Protein AF-0000000086929586 (afdb_homodimer)

Nearest PDB structures (foldseek):
  3v99-assembly1_A  TM=8.664E-01  e=3.236E-05  Homo sapiens
  7ttk-assembly2_B  TM=8.603E-01  e=4.243E-05  Homo sapiens
  3v92-assembly1_B  TM=8.617E-01  e=7.298E-05  Homo sapiens
  3v98-assembly1_A  TM=8.107E-01  e=4.729E-05  Homo sapiens
  1olp-assembly4_D  TM=7.822E-01  e=1.559E-04  Clostridium sardiniense

Organism: Prunus avium (NCBI:txid42229)

Structure (mmCIF, N/CA/C/O backbone):
data_AF-0000000086929586-model_v1
#
loop_
_entity.id
_entity.type
_entity.pdbx_description
1 polymer 'Embryo-specific protein ATS3A-like'
#
loop_
_atom_site.group_PDB
_atom_site.id
_atom_site.type_symbol
_atom_site.label_atom_id
_atom_site.label_alt_id
_atom_site.label_comp_id
_atom_site.label_asym_id
_atom_site.label_entity_id
_atom_site.label_seq_id
_atom_site.pdbx_PDB_ins_code
_atom_site.Cartn_x
_atom_site.Cartn_y
_atom_site.Cartn_z
_atom_site.occupancy
_atom_site.B_iso_or_equiv
_atom_site.auth_seq_id
_atom_site.auth_comp_id
_atom_site.auth_asym_id
_atom_site.auth_atom_id
_atom_site.pdbx_PDB_model_num
ATOM 1 N N . MET A 1 1 ? 24.375 -84.125 -43.781 1 29.7 1 MET A N 1
ATOM 2 C CA . MET A 1 1 ? 24.5 -82.688 -44.125 1 29.7 1 MET A CA 1
ATOM 3 C C . MET A 1 1 ? 23.688 -81.875 -43.156 1 29.7 1 MET A C 1
ATOM 5 O O . MET A 1 1 ? 22.5 -81.625 -43.375 1 29.7 1 MET A O 1
ATOM 9 N N . VAL A 1 2 ? 23.812 -82.062 -41.906 1 28.86 2 VAL A N 1
ATOM 10 C CA . VAL A 1 2 ? 22.984 -81.5 -40.844 1 28.86 2 VAL A CA 1
ATOM 11 C C . VAL A 1 2 ? 23.172 -80 -40.812 1 28.86 2 VAL A C 1
ATOM 13 O O . VAL A 1 2 ? 24.297 -79.5 -40.906 1 28.86 2 VAL A O 1
ATOM 16 N N . LYS A 1 3 ? 22.031 -79.25 -41.219 1 34.22 3 LYS A N 1
ATOM 17 C CA . LYS A 1 3 ? 21.734 -77.812 -41.312 1 34.22 3 LYS A CA 1
ATOM 18 C C . LYS A 1 3 ? 21.938 -77.125 -39.969 1 34.22 3 LYS A C 1
ATOM 20 O O . LYS A 1 3 ? 21.453 -77.625 -38.938 1 34.22 3 LYS A O 1
ATOM 25 N N . LEU A 1 4 ? 23.062 -76.312 -39.75 1 32.5 4 LEU A N 1
ATOM 26 C CA . LEU A 1 4 ? 23.516 -75.438 -38.656 1 32.5 4 LEU A CA 1
ATOM 27 C C . LEU A 1 4 ? 22.438 -74.438 -38.281 1 32.5 4 LEU A C 1
ATOM 29 O O . LEU A 1 4 ? 21.953 -73.75 -39.156 1 32.5 4 LEU A O 1
ATOM 33 N N . VAL A 1 5 ? 21.625 -74.688 -37.281 1 39.88 5 VAL A N 1
ATOM 34 C CA . VAL A 1 5 ? 20.531 -73.938 -36.719 1 39.88 5 VAL A CA 1
ATOM 35 C C . VAL A 1 5 ? 21.094 -72.625 -36.094 1 39.88 5 VAL A C 1
ATOM 37 O O . VAL A 1 5 ? 21.922 -72.688 -35.156 1 39.88 5 VAL A O 1
ATOM 40 N N . VAL A 1 6 ? 21.516 -71.688 -36.875 1 36.09 6 VAL A N 1
ATOM 41 C CA . VAL A 1 6 ? 22.062 -70.375 -36.469 1 36.09 6 VAL A CA 1
ATOM 42 C C . VAL A 1 6 ? 21.031 -69.625 -35.594 1 36.09 6 VAL A C 1
ATOM 44 O O . VAL A 1 6 ? 19.891 -69.438 -36.031 1 36.09 6 VAL A O 1
ATOM 47 N N . PHE A 1 7 ? 20.984 -69.812 -34.281 1 35.59 7 PHE A N 1
ATOM 48 C CA . PHE A 1 7 ? 20.172 -69.125 -33.281 1 35.59 7 PHE A CA 1
ATOM 49 C C . PHE A 1 7 ? 20.453 -67.625 -33.281 1 35.59 7 PHE A C 1
ATOM 51 O O . PHE A 1 7 ? 21.578 -67.25 -33 1 35.59 7 PHE A O 1
ATOM 58 N N . SER A 1 8 ? 19.891 -66.812 -34.219 1 34.75 8 SER A N 1
ATOM 59 C CA . SER A 1 8 ? 20.047 -65.375 -34.312 1 34.75 8 SER A CA 1
ATOM 60 C C . SER A 1 8 ? 19.547 -64.688 -33.031 1 34.75 8 SER A C 1
ATOM 62 O O . SER A 1 8 ? 18.406 -64.938 -32.594 1 34.75 8 SER A O 1
ATOM 64 N N . VAL A 1 9 ? 20.375 -64.5 -32.031 1 36.75 9 VAL A N 1
ATOM 65 C CA . VAL A 1 9 ? 20.156 -63.75 -30.797 1 36.75 9 VAL A CA 1
ATOM 66 C C . VAL A 1 9 ? 19.75 -62.312 -31.156 1 36.75 9 VAL A C 1
ATOM 68 O O . VAL A 1 9 ? 20.547 -61.594 -31.734 1 36.75 9 VAL A O 1
ATOM 71 N N . LEU A 1 10 ? 18.516 -62.062 -31.562 1 35.31 10 LEU A N 1
ATOM 72 C CA . LEU A 1 10 ? 18 -60.75 -31.812 1 35.31 10 LEU A CA 1
ATOM 73 C C . LEU A 1 10 ? 18.156 -59.844 -30.594 1 35.31 10 LEU A C 1
ATOM 75 O O . LEU A 1 10 ? 17.703 -60.219 -29.5 1 35.31 10 LEU A O 1
ATOM 79 N N . PHE A 1 11 ? 19.312 -59.125 -30.406 1 35.19 11 PHE A N 1
ATOM 80 C CA . PHE A 1 11 ? 19.625 -58.125 -29.406 1 35.19 11 PHE A CA 1
ATOM 81 C C . PHE A 1 11 ? 18.594 -57 -29.438 1 35.19 11 PHE A C 1
ATOM 83 O O . PHE A 1 11 ? 18.406 -56.344 -30.469 1 35.19 11 PHE A O 1
ATOM 90 N N . ALA A 1 12 ? 17.453 -57.156 -28.75 1 35.16 12 ALA A N 1
ATOM 91 C CA . ALA A 1 12 ? 16.438 -56.125 -28.562 1 35.16 12 ALA A CA 1
ATOM 92 C C . ALA A 1 12 ? 17.047 -54.875 -27.938 1 35.16 12 ALA A C 1
ATOM 94 O O . ALA A 1 12 ? 17.609 -54.906 -26.844 1 35.16 12 ALA A O 1
ATOM 95 N N . PHE A 1 13 ? 17.703 -54 -28.75 1 35.81 13 PHE A N 1
ATOM 96 C CA . PHE A 1 13 ? 18.141 -52.688 -28.312 1 35.81 13 PHE A CA 1
ATOM 97 C C . PHE A 1 13 ? 17 -51.906 -27.656 1 35.81 13 PHE A C 1
ATOM 99 O O . PHE A 1 13 ? 15.953 -51.688 -28.266 1 35.81 13 PHE A O 1
ATOM 106 N N . PHE A 1 14 ? 16.75 -52.125 -26.359 1 34.62 14 PHE A N 1
ATOM 107 C CA . PHE A 1 14 ? 15.852 -51.312 -25.547 1 34.62 14 PHE A CA 1
ATOM 108 C C . PHE A 1 14 ? 16.234 -49.844 -25.641 1 34.62 14 PHE A C 1
ATOM 110 O O . PHE A 1 14 ? 17.344 -49.469 -25.281 1 34.62 14 PHE A O 1
ATOM 117 N N . PHE A 1 15 ? 15.797 -49.125 -26.719 1 37.22 15 PHE A N 1
ATOM 118 C CA . PHE A 1 15 ? 15.914 -47.688 -26.812 1 37.22 15 PHE A CA 1
ATOM 119 C C . PHE A 1 15 ? 15.398 -47 -25.531 1 37.22 15 PHE A C 1
ATOM 121 O O . PHE A 1 15 ? 14.234 -47.188 -25.172 1 37.22 15 PHE A O 1
ATOM 128 N N . MET A 1 16 ? 16.172 -46.906 -24.453 1 40.97 16 MET A N 1
ATOM 129 C CA . MET A 1 16 ? 15.891 -46.062 -23.312 1 40.97 16 MET A CA 1
ATOM 130 C C . MET A 1 16 ? 15.547 -44.656 -23.766 1 40.97 16 MET A C 1
ATOM 132 O O . MET A 1 16 ? 16.359 -43.969 -24.422 1 40.97 16 MET A O 1
ATOM 136 N N . GLY A 1 17 ? 14.336 -44.438 -24.219 1 37.59 17 GLY A N 1
ATOM 137 C CA . GLY A 1 17 ? 13.812 -43.094 -24.516 1 37.59 17 GLY A CA 1
ATOM 138 C C . GLY A 1 17 ? 14.125 -42.094 -23.438 1 37.59 17 GLY A C 1
ATOM 139 O O . GLY A 1 17 ? 13.938 -42.375 -22.234 1 37.59 17 GLY A O 1
ATOM 140 N N . PHE A 1 18 ? 15.266 -41.344 -23.531 1 43.66 18 PHE A N 1
ATOM 141 C CA . PHE A 1 18 ? 15.57 -40.125 -22.766 1 43.66 18 PHE A CA 1
ATOM 142 C C . PHE A 1 18 ? 14.336 -39.25 -22.656 1 43.66 18 PHE A C 1
ATOM 144 O O . PHE A 1 18 ? 13.805 -38.781 -23.672 1 43.66 18 PHE A O 1
ATOM 151 N N . SER A 1 19 ? 13.555 -39.438 -21.594 1 42.56 19 SER A N 1
ATOM 152 C CA . SER A 1 19 ? 12.469 -38.531 -21.25 1 42.56 19 SER A CA 1
ATOM 153 C C . SER A 1 19 ? 12.953 -37.094 -21.219 1 42.56 19 SER A C 1
ATOM 155 O O . SER A 1 19 ? 13.898 -36.75 -20.5 1 42.56 19 SER A O 1
ATOM 157 N N . ARG A 1 20 ? 12.906 -36.406 -22.297 1 42.53 20 ARG A N 1
ATOM 158 C CA . ARG A 1 20 ? 13.102 -34.938 -22.344 1 42.53 20 ARG A CA 1
ATOM 159 C C . ARG A 1 20 ? 12.32 -34.25 -21.219 1 42.53 20 ARG A C 1
ATOM 161 O O . ARG A 1 20 ? 11.117 -34.5 -21.062 1 42.53 20 ARG A O 1
ATOM 168 N N . LEU A 1 21 ? 12.984 -33.875 -20.094 1 41 21 LEU A N 1
ATOM 169 C CA . LEU A 1 21 ? 12.461 -32.906 -19.172 1 41 21 LEU A CA 1
ATOM 170 C C . LEU A 1 21 ? 11.984 -31.641 -19.906 1 41 21 LEU A C 1
ATOM 172 O O . LEU A 1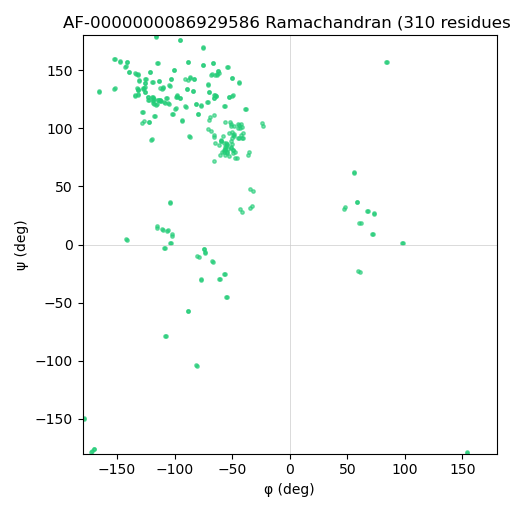 21 ? 12.758 -31.016 -20.625 1 41 21 LEU A O 1
ATOM 176 N N . HIS A 1 22 ? 10.688 -31.562 -20.25 1 41.09 22 HIS A N 1
ATOM 177 C CA . HIS A 1 22 ? 10.094 -30.328 -20.734 1 41.09 22 HIS A CA 1
ATOM 178 C C . HIS A 1 22 ? 10.414 -29.156 -19.812 1 41.09 22 HIS A C 1
ATOM 180 O O . HIS A 1 22 ? 10.18 -29.234 -18.609 1 41.09 22 HIS A O 1
ATOM 186 N N . ALA A 1 23 ? 11.383 -28.328 -20.031 1 39.41 23 ALA A N 1
ATOM 187 C CA . ALA A 1 23 ? 11.508 -27 -19.422 1 39.41 23 ALA A CA 1
ATOM 188 C C . ALA A 1 23 ? 10.18 -26.25 -19.469 1 39.41 23 ALA A C 1
ATOM 190 O O . ALA A 1 23 ? 9.586 -26.078 -20.531 1 39.41 23 ALA A O 1
ATOM 191 N N . ALA A 1 24 ? 9.461 -26.172 -18.297 1 42.06 24 ALA A N 1
ATOM 192 C CA . ALA A 1 24 ? 8.281 -25.312 -18.156 1 42.06 24 ALA A CA 1
ATOM 193 C C . ALA A 1 24 ? 8.57 -23.891 -18.609 1 42.06 24 ALA A C 1
ATOM 195 O O . ALA A 1 24 ? 9.609 -23.328 -18.266 1 42.06 24 ALA A O 1
ATOM 196 N N . SER A 1 25 ? 8.125 -23.453 -19.797 1 38.25 25 SER A N 1
ATOM 197 C CA . SER A 1 25 ? 8.117 -22.078 -20.297 1 38.25 25 SER A CA 1
ATOM 198 C C . SER A 1 25 ? 7.68 -21.109 -19.203 1 38.25 25 SER A C 1
ATOM 200 O O . SER A 1 25 ? 6.633 -21.297 -18.578 1 38.25 25 SER A O 1
ATOM 202 N N . SER A 1 26 ? 8.594 -20.391 -18.609 1 43.53 26 SER A N 1
ATOM 203 C CA . SER A 1 26 ? 8.281 -19.234 -17.781 1 43.53 26 SER A CA 1
ATOM 204 C C . SER A 1 26 ? 7.422 -18.234 -18.531 1 43.53 26 SER A C 1
ATOM 206 O O . SER A 1 26 ? 7.871 -17.641 -19.516 1 43.53 26 SER A O 1
ATOM 208 N N . THR A 1 27 ? 6.102 -18.375 -18.719 1 45.84 27 THR A N 1
ATOM 209 C CA . THR A 1 27 ? 5.281 -17.328 -19.312 1 45.84 27 THR A CA 1
ATOM 210 C C . THR A 1 27 ? 5.504 -16 -18.609 1 45.84 27 THR A C 1
ATOM 212 O O . THR A 1 27 ? 5.344 -15.906 -17.391 1 45.84 27 THR A O 1
ATOM 215 N N . SER A 1 28 ? 6.277 -15.195 -19.266 1 47.69 28 SER A N 1
ATOM 216 C CA . SER A 1 28 ? 6.355 -13.797 -18.875 1 47.69 28 SER A CA 1
ATOM 217 C C . SER A 1 28 ? 4.973 -13.156 -18.828 1 47.69 28 SER A C 1
ATOM 219 O O . SER A 1 28 ? 4.277 -13.094 -19.844 1 47.69 28 SER A O 1
ATOM 221 N N . PHE A 1 29 ? 4.289 -13.242 -17.797 1 47.88 29 PHE A N 1
ATOM 222 C CA . PHE A 1 29 ? 3.014 -12.547 -17.672 1 47.88 29 PHE A CA 1
ATOM 223 C C . PHE A 1 29 ? 3.225 -11.047 -17.547 1 47.88 29 PHE A C 1
ATOM 225 O O . PHE A 1 29 ? 3.951 -10.586 -16.672 1 47.88 29 PHE A O 1
ATOM 232 N N . LYS A 1 30 ? 3.057 -10.367 -18.641 1 49.44 30 LYS A N 1
ATOM 233 C CA . LYS A 1 30 ? 2.949 -8.922 -18.531 1 49.44 30 LYS A CA 1
ATOM 234 C C . LYS A 1 30 ? 1.682 -8.523 -17.781 1 49.44 30 LYS A C 1
ATOM 236 O O . LYS A 1 30 ? 0.572 -8.836 -18.219 1 49.44 30 LYS A O 1
ATOM 241 N N . PRO A 1 31 ? 1.79 -8.359 -16.562 1 42.94 31 PRO A N 1
ATOM 242 C CA . PRO A 1 31 ? 0.533 -7.867 -15.984 1 42.94 31 PRO A CA 1
ATOM 243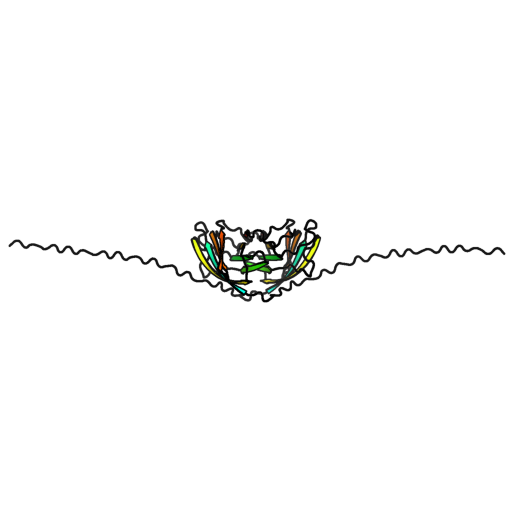 C C . PRO A 1 31 ? -0.149 -6.82 -16.859 1 42.94 31 PRO A C 1
ATOM 245 O O . PRO A 1 31 ? 0.503 -5.887 -17.328 1 42.94 31 PRO A O 1
ATOM 248 N N . LYS A 1 32 ? -1.101 -7.289 -17.672 1 38.62 32 LYS A N 1
ATOM 249 C CA . LYS A 1 32 ? -1.907 -6.258 -18.328 1 38.62 32 LYS A CA 1
ATOM 250 C C . LYS A 1 32 ? -2.367 -5.207 -17.312 1 38.62 32 LYS A C 1
ATOM 252 O O . LYS A 1 32 ? -3.145 -5.512 -16.406 1 38.62 32 LYS A O 1
ATOM 257 N N . THR A 1 33 ? -1.507 -4.387 -16.906 1 39.62 33 THR A N 1
ATOM 258 C CA . THR A 1 33 ? -2.166 -3.246 -16.281 1 39.62 33 THR A CA 1
ATOM 259 C C . THR A 1 33 ? -3.391 -2.818 -17.078 1 39.62 33 THR A C 1
ATOM 261 O O . THR A 1 33 ? -3.271 -2.064 -18.047 1 39.62 33 THR A O 1
ATOM 264 N N . SER A 1 34 ? -4.023 -3.703 -17.781 1 35.16 34 SER A N 1
ATOM 265 C CA . SER A 1 34 ? -5.27 -3.217 -18.359 1 35.16 34 SER A CA 1
ATOM 266 C C . SER A 1 34 ? -5.992 -2.264 -17.422 1 35.16 34 SER A C 1
ATOM 268 O O . SER A 1 34 ? -6.359 -2.646 -16.297 1 35.16 34 SER A O 1
ATOM 270 N N . LEU A 1 35 ? -5.516 -1.099 -17.375 1 38.84 35 LEU A N 1
ATOM 271 C CA . LEU A 1 35 ? -6.402 -0.048 -16.891 1 38.84 35 LEU A CA 1
ATOM 272 C C . LEU A 1 35 ? -7.848 -0.326 -17.281 1 38.84 35 LEU A C 1
ATOM 274 O O . LEU A 1 35 ? -8.273 0.032 -18.391 1 38.84 35 LEU A O 1
ATOM 278 N N . GLN A 1 36 ? -8.328 -1.501 -17.375 1 41.47 36 GLN A N 1
ATOM 279 C CA . GLN A 1 36 ? -9.781 -1.457 -17.516 1 41.47 36 GLN A CA 1
ATOM 280 C C . GLN A 1 36 ? -10.352 -0.159 -16.953 1 41.47 36 GLN A C 1
ATOM 282 O O . GLN A 1 36 ? -9.992 0.25 -15.852 1 41.47 36 GLN A O 1
ATOM 287 N N . ALA A 1 37 ? -10.672 0.72 -17.766 1 46.84 37 ALA A N 1
ATOM 288 C CA . ALA A 1 37 ? -11.328 2 -17.5 1 46.84 37 ALA A CA 1
ATOM 289 C C . ALA A 1 37 ? -12.281 1.895 -16.312 1 46.84 37 ALA A C 1
ATOM 291 O O . ALA A 1 37 ? -13.477 1.645 -16.5 1 46.84 37 ALA A O 1
ATOM 292 N N . LYS A 1 38 ? -11.75 1.244 -15.234 1 61.78 38 LYS A N 1
ATOM 293 C CA . LYS A 1 38 ? -12.688 1.2 -14.109 1 61.78 38 LYS A CA 1
ATOM 294 C C . LYS A 1 38 ? -13.203 2.596 -13.773 1 61.78 38 LYS A C 1
ATOM 296 O O . LYS A 1 38 ? -12.469 3.578 -13.883 1 61.78 38 LYS A O 1
ATOM 301 N N . ARG A 1 39 ? -14.477 2.75 -13.719 1 81.62 39 ARG A N 1
ATOM 302 C CA . ARG A 1 39 ? -15.172 3.965 -13.305 1 81.62 39 ARG A CA 1
ATOM 303 C C . ARG A 1 39 ? -14.445 4.645 -12.148 1 81.62 39 ARG A C 1
ATOM 305 O O . ARG A 1 39 ? -13.961 3.979 -11.234 1 81.62 39 ARG A O 1
ATOM 312 N N . SER A 1 40 ? -14.008 5.832 -12.492 1 93.06 40 SER A N 1
ATOM 313 C CA . SER A 1 40 ? -13.383 6.676 -11.484 1 93.06 40 SER A CA 1
ATOM 314 C C . SER A 1 40 ? -14.422 7.449 -10.68 1 93.06 40 SER A C 1
ATOM 316 O O . SER A 1 40 ? -15.398 7.953 -11.242 1 93.06 40 SER A O 1
ATOM 318 N N . CYS A 1 41 ? -14.312 7.453 -9.32 1 94.5 41 CYS A N 1
ATOM 319 C CA . CYS A 1 41 ? -15.203 8.133 -8.391 1 94.5 41 CYS A CA 1
ATOM 320 C C . CYS A 1 41 ? -14.438 9.133 -7.531 1 94.5 41 CYS A C 1
ATOM 322 O O . CYS A 1 41 ? -13.258 8.93 -7.238 1 94.5 41 CYS A O 1
ATOM 324 N N . PRO A 1 42 ? -15.141 10.172 -7.18 1 94.31 42 PRO A N 1
ATOM 325 C CA . PRO A 1 42 ? -14.531 11.141 -6.273 1 94.31 42 PRO A CA 1
ATOM 326 C C . PRO A 1 42 ? -14.648 10.742 -4.805 1 94.31 42 PRO A C 1
ATOM 328 O O . PRO A 1 42 ? -15.672 10.195 -4.395 1 94.31 42 PRO A O 1
ATOM 331 N N . TYR A 1 43 ? -13.562 11.031 -4.031 1 95.75 43 TYR A N 1
ATOM 332 C CA . TYR A 1 43 ? -13.547 10.828 -2.586 1 95.75 43 TYR A CA 1
ATOM 333 C C . TYR A 1 43 ? -13.039 12.078 -1.87 1 95.75 43 TYR A C 1
ATOM 335 O O . TYR A 1 43 ? -12.125 12.75 -2.357 1 95.75 43 TYR A O 1
ATOM 343 N N . THR A 1 44 ? -13.656 12.336 -0.783 1 96.06 44 THR A N 1
ATOM 344 C CA . THR A 1 44 ? -13.086 13.297 0.159 1 96.06 44 THR A CA 1
ATOM 345 C C . THR A 1 44 ? -12.492 12.57 1.365 1 96.06 44 THR A C 1
ATOM 347 O O . THR A 1 44 ? -13.18 11.812 2.045 1 96.06 44 THR A O 1
ATOM 350 N N . VAL A 1 45 ? -11.164 12.789 1.589 1 97.31 45 VAL A N 1
ATOM 351 C CA . VAL A 1 45 ? -10.469 12.156 2.705 1 97.31 45 VAL A CA 1
ATOM 352 C C . VAL A 1 45 ? -10.047 13.211 3.719 1 97.31 45 VAL A C 1
ATOM 354 O O . VAL A 1 45 ? -9.391 14.195 3.365 1 97.31 45 VAL A O 1
ATOM 357 N N . ILE A 1 46 ? -10.477 13 4.938 1 97.69 46 ILE A N 1
ATOM 358 C CA . ILE A 1 46 ? -10.07 13.875 6.035 1 97.69 46 ILE A CA 1
ATOM 359 C C . ILE A 1 46 ? -9.117 13.125 6.965 1 97.69 46 ILE A C 1
ATOM 361 O O . ILE A 1 46 ? -9.445 12.047 7.461 1 97.69 46 ILE A O 1
ATOM 365 N N . ILE A 1 47 ? -7.93 13.695 7.125 1 98.25 47 ILE A N 1
ATOM 366 C CA . ILE A 1 47 ? -6.949 13.102 8.031 1 98.25 47 ILE A CA 1
ATOM 367 C C . ILE A 1 47 ? -6.672 14.055 9.188 1 98.25 47 ILE A C 1
ATOM 369 O O . ILE A 1 47 ? -6.215 15.18 8.984 1 98.25 47 ILE A O 1
ATOM 373 N N . LYS A 1 48 ? -6.953 13.516 10.359 1 98.69 48 LYS A N 1
ATOM 374 C CA . LYS A 1 48 ? -6.625 14.266 11.57 1 98.69 48 LYS A CA 1
ATOM 375 C C . LYS A 1 48 ? -5.305 13.789 12.172 1 98.69 48 LYS A C 1
ATOM 377 O O . LYS A 1 48 ? -5.117 12.594 12.398 1 98.69 48 LYS A O 1
ATOM 382 N N . THR A 1 49 ? -4.414 14.742 12.391 1 98.56 49 THR A N 1
ATOM 383 C CA . THR A 1 49 ? -3.162 14.445 13.078 1 98.56 49 THR A CA 1
ATOM 384 C C . THR A 1 49 ? -3.326 14.609 14.586 1 98.56 49 THR A C 1
ATOM 386 O O . THR A 1 49 ? -3.916 15.586 15.055 1 98.56 49 THR A O 1
ATOM 389 N N . SER A 1 50 ? -2.83 13.633 15.367 1 98.88 50 SER A N 1
ATOM 390 C CA . SER A 1 50 ? -2.965 13.641 16.828 1 98.88 50 SER A CA 1
ATOM 391 C C . SER A 1 50 ? -2.262 14.844 17.438 1 98.88 50 SER A C 1
ATOM 393 O O . SER A 1 50 ? -1.215 15.273 16.953 1 98.88 50 SER A O 1
ATOM 395 N N . CYS A 1 51 ? -2.816 15.32 18.578 1 98.69 51 CYS A N 1
ATOM 396 C CA . CYS A 1 51 ? -2.176 16.422 19.297 1 98.69 51 CYS A CA 1
ATOM 397 C C . CYS A 1 51 ? -0.918 15.938 20.016 1 98.69 51 CYS A C 1
ATOM 399 O O . CYS A 1 51 ? -0.134 16.75 20.5 1 98.69 51 CYS A O 1
ATOM 401 N N . SER A 1 52 ? -0.689 14.703 20.016 1 98.56 52 SER A N 1
ATOM 402 C CA . SER A 1 52 ? 0.517 14.141 20.609 1 98.56 52 SER A CA 1
ATOM 403 C C . SER A 1 52 ? 1.541 13.766 19.531 1 98.56 52 SER A C 1
ATOM 405 O O . SER A 1 52 ? 2.539 13.109 19.828 1 98.56 52 SER A O 1
ATOM 407 N N . SER A 1 53 ? 1.224 14.188 18.281 1 98.56 53 SER A N 1
ATOM 408 C CA . SER A 1 53 ? 2.16 13.953 17.188 1 98.56 53 SER A CA 1
ATOM 409 C C . SER A 1 53 ? 3.342 14.914 17.25 1 98.56 53 SER A C 1
ATOM 411 O O . SER A 1 53 ? 3.371 15.812 18.094 1 98.56 53 SER A O 1
ATOM 413 N N . ALA A 1 54 ? 4.395 14.641 16.391 1 97.19 54 ALA A N 1
ATOM 414 C CA . ALA A 1 54 ? 5.422 15.656 16.141 1 97.19 54 ALA A CA 1
ATOM 415 C C . ALA A 1 54 ? 4.801 16.969 15.672 1 97.19 54 ALA A C 1
ATOM 417 O O . ALA A 1 54 ? 3.723 16.969 15.07 1 97.19 54 ALA A O 1
ATOM 418 N N . THR A 1 55 ? 5.453 18.078 15.93 1 96.75 55 THR A N 1
ATOM 419 C CA . THR A 1 55 ? 4.93 19.406 15.578 1 96.75 55 THR A CA 1
ATOM 420 C C . THR A 1 55 ? 4.598 19.469 14.094 1 96.75 55 THR A C 1
ATOM 422 O O . THR A 1 55 ? 3.553 20 13.711 1 96.75 55 THR A O 1
ATOM 425 N N . PHE A 1 56 ? 5.516 18.969 13.312 1 94.62 56 PHE A N 1
ATOM 426 C CA . PHE A 1 56 ? 5.309 18.859 11.875 1 94.62 56 PHE A CA 1
ATOM 427 C C . PHE A 1 56 ? 6.023 17.641 11.312 1 94.62 56 PHE A C 1
ATOM 429 O O . PHE A 1 56 ? 6.895 17.062 11.977 1 94.62 56 PHE A O 1
ATOM 436 N N . THR A 1 57 ? 5.547 17.156 10.133 1 94.5 57 THR A N 1
ATOM 437 C CA . THR A 1 57 ? 6.262 16.078 9.445 1 94.5 57 THR A CA 1
ATOM 438 C C . THR A 1 57 ? 6.445 16.422 7.969 1 94.5 57 THR A C 1
ATOM 440 O O . THR A 1 57 ? 5.523 16.922 7.32 1 94.5 57 THR A O 1
ATOM 443 N N . ARG A 1 58 ? 7.668 16.203 7.52 1 89.88 58 ARG A N 1
ATOM 444 C CA . ARG A 1 58 ? 7.957 16.281 6.094 1 89.88 58 ARG A CA 1
ATOM 445 C C . ARG A 1 58 ? 8.148 14.898 5.488 1 89.88 58 ARG A C 1
ATOM 447 O O . ARG A 1 58 ? 8.664 14.766 4.379 1 89.88 58 ARG A O 1
ATOM 454 N N . ASP A 1 59 ? 7.734 13.984 6.352 1 93.56 59 ASP A N 1
ATOM 455 C CA . ASP A 1 59 ? 7.723 12.625 5.828 1 93.56 59 ASP A CA 1
ATOM 456 C C . ASP A 1 59 ? 6.746 12.492 4.66 1 93.56 59 ASP A C 1
ATOM 458 O O . ASP A 1 59 ? 5.738 13.203 4.605 1 93.56 59 ASP A O 1
ATOM 462 N N . GLN A 1 60 ? 7.109 11.617 3.705 1 93.56 60 GLN A N 1
ATOM 463 C CA . GLN A 1 60 ? 6.227 11.305 2.588 1 93.56 60 GLN A CA 1
ATOM 464 C C . GLN A 1 60 ? 5.117 10.344 3.016 1 93.56 60 GLN A C 1
ATOM 466 O O . GLN A 1 60 ? 5.395 9.234 3.484 1 93.56 60 GLN A O 1
ATOM 471 N N . ILE A 1 61 ? 3.875 10.805 2.887 1 96.19 61 ILE A N 1
ATOM 472 C CA . ILE A 1 61 ? 2.738 10.031 3.367 1 96.19 61 ILE A CA 1
ATOM 473 C C . ILE A 1 61 ? 1.906 9.547 2.184 1 96.19 61 ILE A C 1
ATOM 475 O O . ILE A 1 61 ? 1.494 10.344 1.338 1 96.19 61 ILE A O 1
ATOM 479 N N . SER A 1 62 ? 1.705 8.227 2.084 1 96.19 62 SER A N 1
ATOM 480 C CA . SER A 1 62 ? 0.83 7.621 1.084 1 96.19 62 SER A CA 1
ATOM 481 C C . SER A 1 62 ? -0.372 6.945 1.735 1 96.19 62 SER A C 1
ATOM 483 O O . SER A 1 62 ? -0.331 6.602 2.918 1 96.19 62 SER A O 1
ATOM 485 N N . LEU A 1 63 ? -1.446 6.805 0.934 1 97.56 63 LEU A N 1
ATOM 486 C CA . LEU A 1 63 ? -2.721 6.273 1.399 1 97.56 63 LEU A CA 1
ATOM 487 C C . LEU A 1 63 ? -3.246 5.207 0.442 1 97.56 63 LEU A C 1
ATOM 489 O O . LEU A 1 63 ? -3.18 5.375 -0.778 1 97.56 63 LEU A O 1
ATOM 493 N N . ALA A 1 64 ? -3.68 4.098 1.029 1 96.94 64 ALA A N 1
ATOM 494 C CA . ALA A 1 64 ? -4.41 3.088 0.268 1 96.94 64 ALA A CA 1
ATOM 495 C C . ALA A 1 64 ? -5.641 2.609 1.032 1 96.94 64 ALA A C 1
ATOM 497 O O . ALA A 1 64 ? -5.559 2.299 2.223 1 96.94 64 ALA A O 1
ATOM 498 N N . TYR A 1 65 ? -6.809 2.625 0.404 1 96.25 65 TYR A N 1
ATOM 499 C CA . TYR A 1 65 ? -8.031 2.1 1.002 1 96.25 65 TYR A CA 1
ATOM 500 C C . TYR A 1 65 ? -8.883 1.376 -0.038 1 96.25 65 TYR A C 1
ATOM 502 O O . TYR A 1 65 ? -8.75 1.624 -1.238 1 96.25 65 TYR A O 1
ATOM 510 N N . GLY A 1 66 ? -9.719 0.495 0.495 1 94.19 6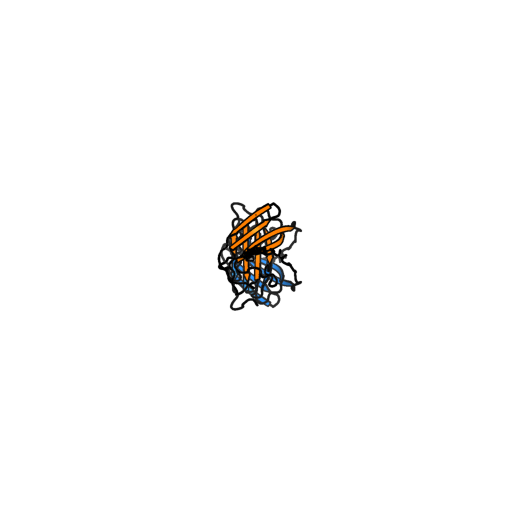6 GLY A N 1
ATOM 511 C CA . GLY A 1 66 ? -10.5 -0.277 -0.46 1 94.19 66 GLY A CA 1
ATOM 512 C C . GLY A 1 66 ? -11.602 -1.087 0.188 1 94.19 66 GLY A C 1
ATOM 513 O O . GLY A 1 66 ? -11.93 -0.873 1.356 1 94.19 66 GLY A O 1
ATOM 514 N N . ASP A 1 67 ? -12.242 -1.858 -0.691 1 92.88 67 ASP A N 1
ATOM 515 C CA . ASP A 1 67 ? -13.367 -2.67 -0.241 1 92.88 67 ASP A CA 1
ATOM 516 C C . ASP A 1 67 ? -13.07 -4.16 -0.394 1 92.88 67 ASP A C 1
ATOM 518 O O . ASP A 1 67 ? -11.969 -4.539 -0.789 1 92.88 67 ASP A O 1
ATOM 522 N N . ALA A 1 68 ? -14.016 -4.945 0.007 1 90.88 68 ALA A N 1
ATOM 523 C CA . ALA A 1 68 ? -13.828 -6.395 0.035 1 90.88 68 ALA A CA 1
ATOM 524 C C . ALA A 1 68 ? -13.875 -6.98 -1.373 1 90.88 68 ALA A C 1
ATOM 526 O O . ALA A 1 68 ? -13.531 -8.148 -1.577 1 90.88 68 ALA A O 1
ATOM 527 N N . PHE A 1 69 ? -14.148 -6.152 -2.436 1 89.12 69 PHE A N 1
ATOM 528 C CA . PHE A 1 69 ? -14.336 -6.66 -3.789 1 89.12 69 PHE A CA 1
ATOM 529 C C . PHE A 1 69 ? -13.109 -6.391 -4.645 1 89.12 69 PHE A C 1
ATOM 531 O O . PHE A 1 69 ? -13.102 -6.668 -5.844 1 89.12 69 PHE A O 1
ATOM 538 N N . GLY A 1 70 ? -12.117 -5.789 -3.994 1 88.5 70 GLY A N 1
ATOM 539 C CA . GLY A 1 70 ? -10.867 -5.602 -4.707 1 88.5 70 GLY A CA 1
ATOM 540 C C . GLY A 1 70 ? -10.719 -4.215 -5.301 1 88.5 70 GLY A C 1
ATOM 541 O O . GLY A 1 70 ? -9.75 -3.939 -6.016 1 88.5 70 GLY A O 1
ATOM 542 N N . ASN A 1 71 ? -11.68 -3.41 -5.07 1 90.69 71 ASN A N 1
ATOM 543 C CA . ASN A 1 71 ? -11.531 -2.014 -5.469 1 90.69 71 ASN A CA 1
ATOM 544 C C . ASN A 1 71 ? -10.695 -1.229 -4.465 1 90.69 71 ASN A C 1
ATOM 546 O O . ASN A 1 71 ? -11.094 -1.055 -3.312 1 90.69 71 ASN A O 1
ATOM 550 N N . GLU A 1 72 ? -9.492 -0.824 -4.934 1 93 72 GLU A N 1
ATOM 551 C CA . GLU A 1 72 ? -8.586 -0.12 -4.035 1 93 72 GLU A CA 1
ATOM 552 C C . GLU A 1 72 ? -8.148 1.218 -4.625 1 93 72 GLU A C 1
ATOM 554 O O . GLU A 1 72 ? -7.797 1.298 -5.801 1 93 72 GLU A O 1
ATOM 559 N N . VAL A 1 73 ? -8.234 2.244 -3.852 1 94.38 73 VAL A N 1
ATOM 560 C CA . VAL A 1 73 ? -7.719 3.568 -4.18 1 94.38 73 VAL A CA 1
ATOM 561 C C . VAL A 1 73 ? -6.32 3.734 -3.584 1 94.38 73 VAL A C 1
ATOM 563 O O . VAL A 1 73 ? -6.098 3.434 -2.41 1 94.38 73 VAL A O 1
ATOM 566 N N . TYR A 1 74 ? -5.402 4.074 -4.363 1 94.5 74 TYR A N 1
ATOM 567 C CA . TYR A 1 74 ? -4.031 4.348 -3.957 1 94.5 74 TYR A CA 1
ATOM 568 C C . TYR A 1 74 ? -3.65 5.793 -4.25 1 94.5 74 TYR A C 1
ATOM 570 O O . TYR A 1 74 ? -3.848 6.281 -5.367 1 94.5 74 TYR A O 1
ATOM 578 N N . ALA A 1 75 ? -3.199 6.508 -3.289 1 94.12 75 ALA A N 1
ATOM 579 C CA . ALA A 1 75 ? -2.721 7.883 -3.443 1 94.12 75 ALA A CA 1
ATOM 580 C C . ALA A 1 75 ? -1.326 8.047 -2.848 1 94.12 75 ALA A C 1
ATOM 582 O O . ALA A 1 75 ? -1.146 7.93 -1.633 1 94.12 75 ALA A O 1
ATOM 583 N N . LYS A 1 76 ? -0.367 8.305 -3.697 1 91.94 76 LYS A N 1
ATOM 584 C CA . LYS A 1 76 ? 1.005 8.516 -3.244 1 91.94 76 LYS A CA 1
ATOM 585 C C . LYS A 1 76 ? 1.238 9.969 -2.861 1 91.94 76 LYS A C 1
ATOM 587 O O . LYS A 1 76 ? 0.697 10.883 -3.496 1 91.94 76 LYS A O 1
ATOM 592 N N . ARG A 1 77 ? 2.064 10.188 -1.799 1 90.12 77 ARG A N 1
ATOM 593 C CA . ARG A 1 77 ? 2.613 11.484 -1.436 1 90.12 77 ARG A CA 1
ATOM 594 C C . ARG A 1 77 ? 1.501 12.508 -1.231 1 90.12 77 ARG A C 1
ATOM 596 O O . ARG A 1 77 ? 1.445 13.523 -1.935 1 90.12 77 ARG A O 1
ATOM 603 N N . LEU A 1 78 ? 0.654 12.234 -0.267 1 92.62 78 LEU A N 1
ATOM 604 C CA . LEU A 1 78 ? -0.361 13.203 0.125 1 92.62 78 LEU A CA 1
ATOM 605 C C . LEU A 1 78 ? 0.28 14.438 0.747 1 92.62 78 LEU A C 1
ATOM 607 O O . LEU A 1 78 ? -0.359 15.484 0.854 1 92.62 78 LEU A O 1
ATOM 611 N N . ASP A 1 79 ? 1.528 14.164 1.062 1 84.88 79 ASP A N 1
ATOM 612 C CA . ASP A 1 79 ? 2.266 15.273 1.659 1 84.88 79 ASP A CA 1
ATOM 613 C C . ASP A 1 79 ? 2.545 16.375 0.628 1 84.88 79 ASP A C 1
ATOM 615 O O . ASP A 1 79 ? 2.727 16.078 -0.556 1 84.88 79 ASP A O 1
ATOM 619 N N . ASN A 1 80 ? 2.234 17.594 1.022 1 75.44 80 ASN A N 1
ATOM 620 C CA . ASN A 1 80 ? 2.592 18.781 0.258 1 75.44 80 ASN A CA 1
ATOM 621 C C . ASN A 1 80 ? 3.35 19.797 1.114 1 75.44 80 ASN A C 1
ATOM 623 O O . ASN A 1 80 ? 2.758 20.453 1.974 1 75.44 80 ASN A O 1
ATOM 627 N N . PRO A 1 81 ? 4.547 19.797 0.813 1 63.34 81 PRO A N 1
ATOM 628 C CA . PRO A 1 81 ? 5.324 20.672 1.697 1 63.34 81 PRO A CA 1
ATOM 629 C C . PRO A 1 81 ? 4.801 22.109 1.717 1 63.34 81 PRO A C 1
ATOM 631 O O . PRO A 1 81 ? 4.926 22.797 2.73 1 63.34 81 PRO A O 1
ATOM 634 N N . ALA A 1 82 ? 4.184 22.406 0.647 1 76.38 82 ALA A N 1
ATOM 635 C CA . ALA A 1 82 ? 3.76 23.797 0.623 1 76.38 82 ALA A CA 1
ATOM 636 C C . ALA A 1 82 ? 2.482 24 1.432 1 76.38 82 ALA A C 1
ATOM 638 O O . ALA A 1 82 ? 2.154 25.125 1.819 1 76.38 82 ALA A O 1
ATOM 639 N N . SER A 1 83 ? 1.79 22.922 1.88 1 78.75 83 SER A N 1
ATOM 640 C CA . SER A 1 83 ? 0.449 23.078 2.438 1 78.75 83 SER A CA 1
ATOM 641 C C . SER A 1 83 ? 0.439 22.812 3.938 1 78.75 83 SER A C 1
ATOM 643 O O . SER A 1 83 ? -0.625 22.766 4.559 1 78.75 83 SER A O 1
ATOM 645 N N . ARG A 1 84 ? 1.534 22.734 4.684 1 88.19 84 ARG A N 1
ATOM 646 C CA . ARG A 1 84 ? 1.632 22.484 6.117 1 88.19 84 ARG A CA 1
ATOM 647 C C . ARG A 1 84 ? 0.75 21.312 6.527 1 88.19 84 ARG A C 1
ATOM 649 O O . ARG A 1 84 ? 0.064 21.375 7.547 1 88.19 84 ARG A O 1
ATOM 656 N N . THR A 1 85 ? 0.558 20.375 5.664 1 93.81 85 THR A N 1
ATOM 657 C CA . THR A 1 85 ? -0.217 19.172 6 1 93.81 85 THR A CA 1
ATOM 658 C C . THR A 1 85 ? 0.47 18.375 7.105 1 93.81 85 THR A C 1
ATOM 660 O O . THR A 1 85 ? 1.696 18.406 7.227 1 93.81 85 THR A O 1
ATOM 663 N N . PHE A 1 86 ? -0.376 17.734 7.988 1 97 86 PHE A N 1
ATOM 664 C CA . PHE A 1 86 ? 0.032 16.75 8.977 1 97 86 PHE A CA 1
ATOM 665 C C . PHE A 1 86 ? 0.768 17.406 10.133 1 97 86 PHE A C 1
ATOM 667 O O . PHE A 1 86 ? 1.656 16.797 10.742 1 97 86 PHE A O 1
ATOM 674 N N . GLU A 1 87 ? 0.431 18.703 10.328 1 95.94 87 GLU A N 1
ATOM 675 C CA . GLU A 1 87 ? 0.923 19.344 11.539 1 95.94 87 GLU A CA 1
A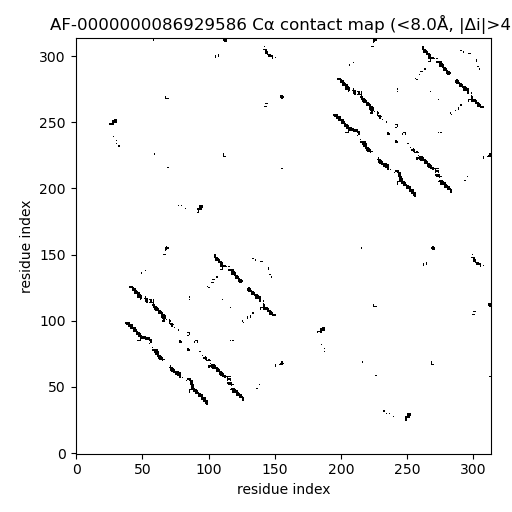TOM 676 C C . GLU A 1 87 ? 0.142 18.891 12.766 1 95.94 87 GLU A C 1
ATOM 678 O O . GLU A 1 87 ? -1.021 18.484 12.656 1 95.94 87 GLU A O 1
ATOM 683 N N . ARG A 1 88 ? 0.827 18.984 13.875 1 97.75 88 ARG A N 1
ATOM 684 C CA . ARG A 1 88 ? 0.242 18.562 15.141 1 97.75 88 ARG A CA 1
ATOM 685 C C . ARG A 1 88 ? -1.141 19.172 15.336 1 97.75 88 ARG A C 1
ATOM 687 O O . ARG A 1 88 ? -1.331 20.375 15.117 1 97.75 88 ARG A O 1
ATOM 694 N N . CYS A 1 89 ? -2.133 18.406 15.641 1 98.31 89 CYS A N 1
ATOM 695 C CA . CYS A 1 89 ? -3.502 18.75 16 1 98.31 89 CYS A CA 1
ATOM 696 C C . CYS A 1 89 ? -4.273 19.25 14.797 1 98.31 89 CYS A C 1
ATOM 698 O O . CYS A 1 89 ? -5.422 19.688 14.922 1 98.31 89 CYS A O 1
ATOM 700 N N . SER A 1 90 ? -3.742 19.172 13.531 1 96.88 90 SER A N 1
ATOM 701 C CA . SER A 1 90 ? -4.418 19.688 12.344 1 96.88 90 SER A CA 1
ATOM 702 C C . SER A 1 90 ? -5.344 18.641 11.734 1 96.88 90 SER A C 1
ATOM 704 O O . SER A 1 90 ? -5.238 17.453 12.047 1 96.88 90 SER A O 1
ATOM 706 N N . SER A 1 91 ? -6.285 19.078 11.016 1 97.44 91 SER A N 1
ATOM 707 C CA . SER A 1 91 ? -7.133 18.266 10.141 1 97.44 91 SER A CA 1
ATOM 708 C C . SER A 1 91 ? -6.996 18.703 8.688 1 97.44 91 SER A C 1
ATOM 710 O O . SER A 1 91 ? -7.238 19.859 8.352 1 97.44 91 SER A O 1
ATOM 712 N N . ASP A 1 92 ? -6.605 17.812 7.844 1 97.12 92 ASP A N 1
ATOM 713 C CA . ASP A 1 92 ? -6.363 18.109 6.438 1 97.12 92 ASP A CA 1
ATOM 714 C C . ASP A 1 92 ? -7.375 17.391 5.543 1 97.12 92 ASP A C 1
ATOM 716 O O . ASP A 1 92 ? -7.73 16.234 5.797 1 97.12 92 ASP A O 1
ATOM 720 N N . LYS A 1 93 ? -7.777 18.078 4.57 1 96.31 93 LYS A N 1
ATOM 721 C CA . LYS A 1 93 ? -8.75 17.547 3.627 1 96.31 93 LYS A CA 1
ATOM 722 C C . LYS A 1 93 ? -8.109 17.281 2.27 1 96.31 93 LYS A C 1
ATOM 724 O O . LYS A 1 93 ? -7.383 18.125 1.743 1 96.31 93 LYS A O 1
ATOM 729 N N . PHE A 1 94 ? -8.398 16.125 1.686 1 95.75 94 PHE A N 1
ATOM 730 C CA . PHE A 1 94 ? -7.891 15.734 0.376 1 95.75 94 PHE A CA 1
ATOM 731 C C . PHE A 1 94 ? -9.031 15.305 -0.544 1 95.75 94 PHE A C 1
ATOM 733 O O . PHE A 1 94 ? -9.922 14.562 -0.131 1 95.75 94 PHE A O 1
ATOM 740 N N . GLU A 1 95 ? -8.977 15.82 -1.759 1 94.5 95 GLU A N 1
ATOM 741 C CA . GLU A 1 95 ? -9.859 15.336 -2.814 1 94.5 95 GLU A CA 1
ATOM 742 C C . GLU A 1 95 ? -9.148 14.328 -3.717 1 94.5 95 GLU A C 1
ATOM 744 O O . GLU A 1 95 ? -8.195 14.688 -4.41 1 94.5 95 GLU A O 1
ATOM 749 N N . ILE A 1 96 ? -9.695 13.094 -3.699 1 94.19 96 ILE A N 1
ATOM 750 C CA . ILE A 1 96 ? -9.016 12.008 -4.398 1 94.19 96 ILE A CA 1
ATOM 751 C C . ILE A 1 96 ? -9.977 11.328 -5.371 1 94.19 96 ILE A C 1
ATOM 753 O O . ILE A 1 96 ? -11.141 11.086 -5.035 1 94.19 96 ILE A O 1
ATOM 757 N N . ASN A 1 97 ? -9.469 11.086 -6.574 1 94.19 97 ASN A N 1
ATOM 758 C CA . ASN A 1 97 ? -10.203 10.25 -7.516 1 94.19 97 ASN A CA 1
ATOM 759 C C . ASN A 1 97 ? -9.609 8.844 -7.594 1 94.19 97 ASN A C 1
ATOM 761 O O . ASN A 1 97 ? -8.391 8.672 -7.496 1 94.19 97 ASN A O 1
ATOM 765 N N . GLY A 1 98 ? -10.414 7.887 -7.711 1 93.69 98 GLY A N 1
ATOM 766 C CA . GLY A 1 98 ? -9.953 6.516 -7.852 1 93.69 98 GLY A CA 1
ATOM 767 C C . GLY A 1 98 ? -11.078 5.539 -8.172 1 93.69 98 GLY A C 1
ATOM 768 O O . GLY A 1 98 ? -12.211 5.953 -8.414 1 93.69 98 GLY A O 1
ATOM 769 N N . PRO A 1 99 ? -10.719 4.258 -8.273 1 92.44 99 PRO A N 1
ATOM 770 C CA . PRO A 1 99 ? -11.758 3.256 -8.531 1 92.44 99 PRO A CA 1
ATOM 771 C C . PRO A 1 99 ? -12.945 3.377 -7.578 1 92.44 99 PRO A C 1
ATOM 773 O O . PRO A 1 99 ? -12.758 3.66 -6.391 1 92.44 99 PRO A O 1
ATOM 776 N N . CYS A 1 100 ? -14.141 3.117 -8.18 1 93.06 100 CYS A N 1
ATOM 777 C CA . CYS A 1 100 ? -15.344 3.182 -7.355 1 93.06 100 CYS A CA 1
ATOM 778 C C . CYS A 1 100 ? -15.398 2.006 -6.383 1 93.06 100 CYS A C 1
ATOM 780 O O . CYS A 1 100 ? -15.312 0.849 -6.797 1 93.06 100 CYS A O 1
ATOM 782 N N . THR A 1 101 ? -15.484 2.354 -5.109 1 91.88 101 THR A N 1
ATOM 783 C CA . THR A 1 101 ? -15.578 1.326 -4.082 1 91.88 101 THR A CA 1
ATOM 784 C C . THR A 1 101 ? -17.016 1.151 -3.621 1 91.88 101 THR A C 1
ATOM 786 O O . THR A 1 101 ? -17.828 2.074 -3.736 1 91.88 101 THR A O 1
ATOM 789 N N . ARG A 1 102 ? -17.312 0.01 -3.236 1 88.5 102 ARG A N 1
ATOM 790 C CA . ARG A 1 102 ? -18.578 -0.203 -2.543 1 88.5 102 ARG A CA 1
ATOM 791 C C . ARG A 1 102 ? -18.469 0.189 -1.073 1 88.5 102 ARG A C 1
ATOM 793 O O . ARG A 1 102 ? -18.125 1.33 -0.753 1 88.5 102 ARG A O 1
ATOM 800 N N . ASN A 1 103 ? -18.375 -0.773 -0.138 1 89.62 103 ASN A N 1
ATOM 801 C CA . ASN A 1 103 ? -18.156 -0.494 1.277 1 89.62 103 ASN A CA 1
ATOM 802 C C . ASN A 1 103 ? -16.672 -0.534 1.63 1 89.62 103 ASN A C 1
ATOM 804 O O . ASN A 1 103 ? -16.078 -1.61 1.72 1 89.62 103 ASN A O 1
ATOM 808 N N . ILE A 1 104 ? -16.203 0.675 1.833 1 94.19 104 ILE A N 1
ATOM 809 C CA . ILE A 1 104 ? -14.797 0.738 2.215 1 94.19 104 ILE A CA 1
ATOM 810 C C . ILE A 1 104 ? -14.602 0.07 3.574 1 94.19 104 ILE A C 1
ATOM 812 O O . ILE A 1 104 ? -15.297 0.396 4.539 1 94.19 104 ILE A O 1
ATOM 816 N N . CYS A 1 105 ? -13.609 -0.883 3.617 1 94.44 105 CYS A N 1
ATOM 817 C CA . CYS A 1 105 ? -13.523 -1.603 4.883 1 94.44 105 CYS A CA 1
ATOM 818 C C . CYS A 1 105 ? -12.07 -1.871 5.262 1 94.44 105 CYS A C 1
ATOM 820 O O . CYS A 1 105 ? -11.797 -2.592 6.223 1 94.44 105 CYS A O 1
ATOM 822 N N . TYR A 1 106 ? -11.109 -1.367 4.492 1 95.31 106 TYR A N 1
ATOM 823 C CA . TYR A 1 106 ? -9.727 -1.366 4.961 1 95.31 106 TYR A CA 1
ATOM 824 C C . TYR A 1 106 ? -9.008 -0.102 4.52 1 95.31 106 TYR A C 1
ATOM 826 O O . TYR A 1 106 ? -9.391 0.529 3.531 1 95.31 106 TYR A O 1
ATOM 834 N N . LEU A 1 107 ? -8.008 0.302 5.273 1 97.06 107 LEU A N 1
ATOM 835 C CA . LEU A 1 107 ? -7.191 1.482 5.004 1 97.06 107 LEU A CA 1
ATOM 836 C C . LEU A 1 107 ? -5.789 1.315 5.578 1 97.06 107 LEU A C 1
ATOM 838 O O . LEU A 1 107 ? -5.625 0.824 6.695 1 97.06 107 LEU A O 1
ATOM 842 N N . ASN A 1 108 ? -4.805 1.684 4.746 1 97.06 108 ASN A N 1
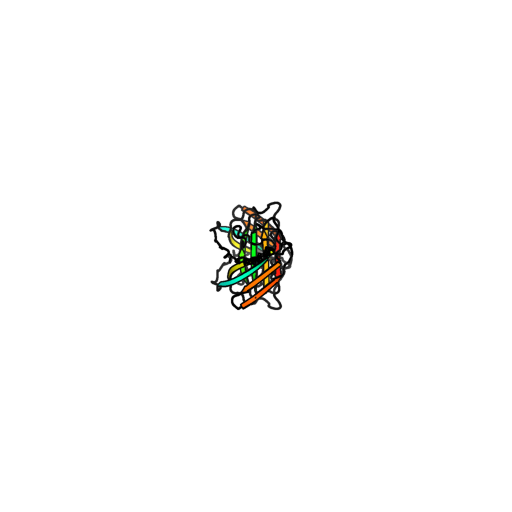ATOM 843 C CA . ASN A 1 108 ? -3.404 1.664 5.156 1 97.06 108 ASN A CA 1
ATOM 844 C C . ASN A 1 108 ? -2.695 2.965 4.793 1 97.06 108 ASN A C 1
ATOM 846 O O . ASN A 1 108 ? -2.998 3.574 3.766 1 97.06 108 ASN A O 1
ATOM 850 N N . LEU A 1 109 ? -1.765 3.336 5.672 1 97.62 109 LEU A N 1
ATOM 851 C CA . LEU A 1 109 ? -0.906 4.496 5.465 1 97.62 109 LEU A CA 1
ATOM 852 C C . LEU A 1 109 ? 0.561 4.082 5.406 1 97.62 109 LEU A C 1
ATOM 854 O O . LEU A 1 109 ? 0.996 3.211 6.16 1 97.62 109 LEU A O 1
ATOM 858 N N . LEU A 1 110 ? 1.302 4.719 4.484 1 96.75 110 LEU A N 1
ATOM 859 C CA . LEU A 1 110 ? 2.752 4.562 4.434 1 96.75 110 LEU A CA 1
ATOM 860 C C . LEU A 1 110 ? 3.451 5.879 4.758 1 96.75 110 LEU A C 1
ATOM 862 O O . LEU A 1 110 ? 3.123 6.918 4.18 1 96.75 110 LEU A O 1
ATOM 866 N N . ARG A 1 111 ? 4.277 5.781 5.734 1 96.31 111 ARG A N 1
ATOM 867 C CA . ARG A 1 111 ? 5.156 6.902 6.066 1 96.31 111 ARG A CA 1
ATOM 868 C C . ARG A 1 111 ? 6.594 6.613 5.648 1 96.31 111 ARG A C 1
ATOM 870 O O . ARG A 1 111 ? 7.129 5.543 5.941 1 96.31 111 ARG A O 1
ATOM 877 N N . ASN A 1 112 ? 7.168 7.512 4.871 1 94.06 112 ASN A N 1
ATOM 878 C CA . ASN A 1 112 ? 8.57 7.418 4.48 1 94.06 112 ASN A CA 1
ATOM 879 C C . ASN A 1 112 ? 9.352 8.664 4.898 1 94.06 112 ASN A C 1
ATOM 881 O O . ASN A 1 112 ? 9.219 9.719 4.281 1 94.06 112 ASN A O 1
ATOM 885 N N . GLY A 1 113 ? 10.125 8.492 5.91 1 93.12 113 GLY A N 1
ATOM 886 C CA . GLY A 1 113 ? 10.922 9.602 6.41 1 93.12 113 GLY A CA 1
ATOM 887 C C . GLY A 1 113 ? 11.266 9.469 7.883 1 93.12 113 GLY A C 1
ATOM 888 O O . GLY A 1 113 ? 10.812 8.539 8.555 1 93.12 113 GLY A O 1
ATOM 889 N N . SER A 1 114 ? 11.984 10.43 8.445 1 92.75 114 SER A N 1
ATOM 890 C CA . SER A 1 114 ? 12.555 10.273 9.781 1 92.75 114 SER A CA 1
ATOM 891 C C . SER A 1 114 ? 11.828 11.141 10.805 1 92.75 114 SER A C 1
ATOM 893 O O . SER A 1 114 ? 12.055 11.016 12.008 1 92.75 114 SER A O 1
ATOM 895 N N . ASP A 1 115 ? 10.852 11.969 10.461 1 94.06 115 ASP A N 1
ATOM 896 C CA . ASP A 1 115 ? 10.273 12.961 11.359 1 94.06 115 ASP A CA 1
ATOM 897 C C . ASP A 1 115 ? 9.312 12.32 12.352 1 94.06 115 ASP A C 1
ATOM 899 O O . ASP A 1 115 ? 9.141 12.812 13.469 1 94.06 115 ASP A O 1
ATOM 903 N N . GLY A 1 116 ? 8.727 11.273 11.906 1 96.31 116 GLY A N 1
ATOM 904 C CA . GLY A 1 116 ? 7.629 10.703 12.672 1 96.31 116 GLY A CA 1
ATOM 905 C C . GLY A 1 116 ? 6.297 11.375 12.391 1 96.31 116 GLY A C 1
ATOM 906 O O . GLY A 1 116 ? 6.254 12.5 11.891 1 96.31 116 GLY A O 1
ATOM 907 N N . TRP A 1 117 ? 5.281 10.664 12.656 1 98.06 117 TRP A N 1
ATOM 908 C CA . TRP A 1 117 ? 3.924 11.156 12.461 1 98.06 117 TRP A CA 1
ATOM 909 C C . TRP A 1 117 ? 2.912 10.258 13.164 1 98.06 117 TRP A C 1
ATOM 911 O O . TRP A 1 117 ? 3.016 9.031 13.109 1 98.06 117 TRP A O 1
ATOM 921 N N . LYS A 1 118 ? 2.023 10.891 13.922 1 98.75 118 LYS A N 1
ATOM 922 C CA . LYS A 1 118 ? 0.972 10.195 14.656 1 98.75 118 LYS A CA 1
ATOM 923 C C . LYS A 1 118 ? -0.411 10.656 14.203 1 98.75 118 LYS A C 1
ATOM 925 O O . LYS A 1 118 ? -0.964 11.609 14.75 1 98.75 118 LYS A O 1
ATOM 930 N N . PRO A 1 119 ? -0.973 9.945 13.18 1 98.75 119 PRO A N 1
ATOM 931 C CA . PRO A 1 119 ? -2.359 10.273 12.836 1 98.75 119 PRO A CA 1
ATOM 932 C C . PRO A 1 119 ? -3.348 9.867 13.93 1 98.75 119 PRO A C 1
ATOM 934 O O . PRO A 1 119 ? -3.121 8.883 14.641 1 98.75 119 PRO A O 1
ATOM 937 N N . GLU A 1 120 ? -4.348 10.648 14.047 1 98.88 120 GLU A N 1
ATOM 938 C CA . GLU A 1 120 ? -5.43 10.281 14.953 1 98.88 120 GLU A CA 1
ATOM 939 C C . GLU A 1 120 ? -6.473 9.422 14.242 1 98.88 120 GLU A C 1
ATOM 941 O O . GLU A 1 120 ? -6.73 8.289 14.641 1 98.88 120 GLU A O 1
ATOM 946 N N . PHE A 1 121 ? -7.031 9.922 13.195 1 98.69 121 PHE A N 1
ATOM 947 C CA . PHE A 1 121 ? -7.984 9.133 12.43 1 98.69 121 PHE A CA 1
ATOM 948 C C . PHE A 1 121 ? -8 9.562 10.969 1 98.69 121 PHE A C 1
ATOM 950 O O . PHE A 1 121 ? -7.488 10.633 10.625 1 98.69 121 PHE A O 1
ATOM 957 N N . VAL A 1 122 ? -8.477 8.734 10.062 1 98.5 122 VAL A N 1
ATOM 958 C CA . VAL A 1 122 ? -8.781 9.008 8.664 1 98.5 122 VAL A CA 1
ATOM 959 C C . VAL A 1 122 ? -10.266 8.781 8.398 1 98.5 122 VAL A C 1
ATOM 961 O O . VAL A 1 122 ? -10.797 7.703 8.703 1 98.5 122 VAL A O 1
ATOM 964 N N . LYS A 1 123 ? -10.922 9.75 7.922 1 98.12 123 LYS A N 1
ATOM 965 C CA . LYS A 1 123 ? -12.32 9.656 7.516 1 98.12 123 LYS A CA 1
ATOM 966 C C . LYS A 1 123 ? -12.461 9.773 6 1 98.12 123 LYS A C 1
ATOM 968 O O . LYS A 1 123 ? -11.836 10.641 5.379 1 98.12 123 LYS A O 1
ATOM 973 N N . ILE A 1 124 ? -13.281 8.867 5.391 1 97.5 124 ILE A N 1
ATOM 974 C CA . ILE A 1 124 ? -13.453 8.867 3.939 1 97.5 124 ILE A CA 1
ATOM 975 C C . ILE A 1 124 ? -14.93 9.039 3.592 1 97.5 124 ILE A C 1
ATOM 977 O O . ILE A 1 124 ? -15.781 8.297 4.09 1 97.5 124 ILE A O 1
ATOM 981 N N . TYR A 1 125 ? -15.141 10.016 2.828 1 95.44 125 TYR A N 1
ATOM 982 C CA . TYR A 1 125 ? -16.453 10.195 2.207 1 95.44 125 TYR A CA 1
ATOM 983 C C . TYR A 1 125 ? -16.438 9.742 0.754 1 95.44 125 TYR A C 1
ATOM 985 O O . TYR A 1 125 ? -15.727 10.32 -0.078 1 95.44 125 TYR A O 1
ATOM 993 N N . GLY A 1 126 ? -17.188 8.625 0.539 1 91 126 GLY A N 1
ATOM 994 C CA . GLY A 1 126 ? -17.25 8.086 -0.81 1 91 126 GLY A CA 1
ATOM 995 C C . GLY A 1 126 ? -18.453 8.562 -1.59 1 91 126 GLY A C 1
ATOM 996 O O . GLY A 1 126 ? -19.219 9.398 -1.103 1 91 126 GLY A O 1
ATOM 997 N N . PRO A 1 127 ? -18.516 8.156 -2.895 1 81.88 127 PRO A N 1
ATOM 998 C CA . PRO A 1 127 ? -19.578 8.641 -3.773 1 81.88 127 PRO A CA 1
ATOM 999 C C . PRO A 1 127 ? -20.969 8.242 -3.289 1 81.88 127 PRO A C 1
ATOM 1001 O O . PRO A 1 127 ? -21.953 8.922 -3.609 1 81.88 127 PRO A O 1
ATOM 1004 N N . HIS A 1 128 ? -21.125 7.215 -2.658 1 72.75 128 HIS A N 1
ATOM 1005 C CA . HIS A 1 128 ? -22.469 6.805 -2.303 1 72.75 128 HIS A CA 1
ATOM 1006 C C . HIS A 1 128 ? -22.766 7.082 -0.832 1 72.75 128 HIS A C 1
ATOM 1008 O O . HIS A 1 128 ? -23.516 6.348 -0.194 1 72.75 128 HIS A O 1
ATOM 1014 N N . ALA A 1 129 ? -22.25 8.117 -0.468 1 62.09 129 ALA A N 1
ATOM 1015 C CA . ALA A 1 129 ? -22.531 8.648 0.86 1 62.09 129 ALA A CA 1
ATOM 1016 C C . ALA A 1 129 ? -22.109 7.672 1.95 1 62.09 129 ALA A C 1
ATOM 1018 O O . ALA A 1 129 ? -22.688 7.656 3.041 1 62.09 129 ALA A O 1
ATOM 1019 N N . ASN A 1 130 ? -21.328 6.812 1.638 1 77.19 130 ASN A N 1
ATOM 1020 C CA . ASN A 1 130 ? -20.812 5.984 2.721 1 77.19 130 ASN A CA 1
ATOM 1021 C C . ASN A 1 130 ? -19.531 6.566 3.314 1 77.19 130 ASN A C 1
ATOM 1023 O O . ASN A 1 130 ? -18.641 7.004 2.578 1 77.19 130 ASN A O 1
ATOM 1027 N N . THR A 1 131 ? -19.75 6.859 4.605 1 91.38 131 THR A N 1
ATOM 1028 C CA . THR A 1 131 ? -18.609 7.375 5.336 1 91.38 131 THR A CA 1
ATOM 1029 C C . THR A 1 131 ? -18.016 6.305 6.254 1 91.38 131 THR A C 1
ATOM 1031 O O . THR A 1 131 ? -18.766 5.559 6.898 1 91.38 131 THR A O 1
ATOM 1034 N N . VAL A 1 132 ? -16.766 6.254 6.23 1 95.38 132 VAL A N 1
ATOM 1035 C CA . VAL A 1 132 ? -16.078 5.332 7.133 1 95.38 132 VAL A CA 1
ATOM 1036 C C . VAL A 1 132 ? -14.922 6.047 7.828 1 95.38 132 VAL A C 1
ATOM 1038 O O . VAL A 1 132 ? -14.328 6.969 7.262 1 95.38 132 VAL A O 1
ATOM 1041 N N . SER A 1 133 ? -14.68 5.637 9.055 1 97.06 133 SER A N 1
ATOM 1042 C CA . SER A 1 133 ? -13.578 6.199 9.828 1 97.06 133 SER A CA 1
ATOM 1043 C C . SER A 1 133 ? -12.648 5.105 10.344 1 97.06 133 SER A C 1
ATOM 1045 O O . SER A 1 133 ? -13.109 4.047 10.773 1 97.06 133 SER A O 1
ATOM 1047 N N . PHE A 1 134 ? -11.375 5.359 10.281 1 97.75 134 PHE A N 1
ATOM 1048 C CA . PHE A 1 134 ? -10.352 4.477 10.836 1 97.75 134 PHE A CA 1
ATOM 1049 C C . PHE A 1 134 ? -9.539 5.199 11.906 1 97.75 134 PHE A C 1
ATOM 1051 O O . PHE A 1 134 ? -8.938 6.242 11.641 1 97.75 134 PHE A O 1
ATOM 1058 N N . ASN A 1 135 ? -9.461 4.574 13.086 1 98.31 135 ASN A N 1
ATOM 1059 C CA . ASN A 1 135 ? -8.727 5.18 14.188 1 98.31 135 ASN A CA 1
ATOM 1060 C C . ASN A 1 135 ? -7.312 4.609 14.305 1 98.31 135 ASN A C 1
ATOM 1062 O O . ASN A 1 135 ? -7.129 3.391 14.281 1 98.31 135 ASN A O 1
ATOM 1066 N N . PHE A 1 136 ? -6.324 5.496 14.352 1 98 136 PHE A N 1
ATOM 1067 C CA . PHE A 1 136 ? -4.934 5.098 14.523 1 98 136 PHE A CA 1
ATOM 1068 C C . PHE A 1 136 ? -4.438 5.461 15.914 1 98 136 PHE A C 1
ATOM 1070 O O . PHE A 1 136 ? -4.473 4.633 16.828 1 98 136 PHE A O 1
ATOM 1077 N N . ASN A 1 137 ? -4.105 6.645 16.172 1 97.94 137 ASN A N 1
ATOM 1078 C CA . ASN A 1 137 ? -3.604 7.215 17.422 1 97.94 137 ASN A CA 1
ATOM 1079 C C . ASN A 1 137 ? -2.32 6.523 17.875 1 97.94 137 ASN A C 1
ATOM 1081 O O . ASN A 1 137 ? -2.182 6.176 19.047 1 97.94 137 ASN A O 1
ATOM 1085 N N . THR A 1 138 ? -1.443 6.141 16.984 1 98.31 138 THR A N 1
ATOM 1086 C CA . THR A 1 138 ? -0.109 5.586 17.188 1 98.31 138 THR A CA 1
ATOM 1087 C C . THR A 1 138 ? 0.878 6.156 16.172 1 98.31 138 THR A C 1
ATOM 1089 O O . THR A 1 138 ? 0.49 6.531 15.07 1 98.31 138 THR A O 1
ATOM 1092 N N . PHE A 1 139 ? 2.137 6.266 16.641 1 98.5 139 PHE A N 1
ATOM 1093 C CA . PHE A 1 139 ? 3.162 6.641 15.68 1 98.5 139 PHE A CA 1
ATOM 1094 C C . PHE A 1 139 ? 3.312 5.566 14.609 1 98.5 139 PHE A C 1
ATOM 1096 O O . PHE A 1 139 ? 3.457 4.383 14.922 1 98.5 139 PHE A O 1
ATOM 1103 N N . LEU A 1 140 ? 3.236 6.039 13.352 1 97.69 140 LEU A N 1
ATOM 1104 C CA . LEU A 1 140 ? 3.393 5.09 12.25 1 97.69 140 LEU A CA 1
ATOM 1105 C C . LEU A 1 140 ? 4.836 4.613 12.148 1 97.69 140 LEU A C 1
ATOM 1107 O O . LEU A 1 140 ? 5.77 5.406 12.297 1 97.69 140 LEU A O 1
ATOM 1111 N N . PRO A 1 141 ? 4.992 3.277 11.914 1 95.19 141 PRO A N 1
ATOM 1112 C CA . PRO A 1 141 ? 6.348 2.814 11.609 1 95.19 141 PRO A CA 1
ATOM 1113 C C . PRO A 1 141 ? 6.867 3.344 10.273 1 95.19 141 PRO A C 1
ATOM 1115 O O . PRO A 1 141 ? 6.078 3.797 9.438 1 95.19 141 PRO A O 1
ATOM 1118 N N . ASN A 1 142 ? 8.227 3.375 10.203 1 93.94 142 ASN A N 1
ATOM 1119 C CA . ASN A 1 142 ? 8.859 3.906 9 1 93.94 142 ASN A CA 1
ATOM 1120 C C . ASN A 1 142 ? 8.906 2.865 7.883 1 93.94 142 ASN A C 1
ATOM 1122 O O . ASN A 1 142 ? 9.375 1.743 8.094 1 93.94 142 ASN A O 1
ATOM 1126 N N . ARG A 1 143 ? 8.25 3.232 6.684 1 93.88 143 ARG A N 1
ATOM 1127 C CA . ARG A 1 143 ? 8.367 2.504 5.426 1 93.88 143 ARG A CA 1
ATOM 1128 C C . ARG A 1 143 ? 7.719 1.13 5.523 1 93.88 143 ARG A C 1
ATOM 1130 O O . ARG A 1 143 ? 8.219 0.157 4.953 1 93.88 143 ARG A O 1
ATOM 1137 N N . VAL A 1 144 ? 6.75 1.071 6.367 1 91.75 144 VAL A N 1
ATOM 1138 C CA . VAL A 1 144 ? 5.824 -0.051 6.457 1 91.75 144 VAL A CA 1
ATOM 1139 C C . VAL A 1 144 ? 4.391 0.447 6.273 1 91.75 144 VAL A C 1
ATOM 1141 O O . VAL A 1 144 ? 3.994 1.45 6.867 1 91.75 144 VAL A O 1
ATOM 1144 N N . TRP A 1 145 ? 3.725 -0.214 5.328 1 95.06 145 TRP A N 1
ATOM 1145 C CA . TRP A 1 145 ? 2.299 0.094 5.27 1 95.06 145 TRP A CA 1
ATOM 1146 C C . TRP A 1 145 ? 1.588 -0.379 6.535 1 95.06 145 TRP A C 1
ATOM 1148 O O . TRP A 1 145 ? 1.755 -1.526 6.957 1 95.06 145 TRP A O 1
ATOM 1158 N N . PHE A 1 146 ? 0.898 0.523 7.164 1 95.62 146 PHE A N 1
ATOM 1159 C CA . PHE A 1 146 ? 0.268 0.263 8.453 1 95.62 146 PHE A CA 1
ATOM 1160 C C . PHE A 1 146 ? -1.182 0.733 8.453 1 95.62 146 PHE A C 1
ATOM 1162 O O . PHE A 1 146 ? -1.48 1.84 7.996 1 95.62 146 PHE A O 1
ATOM 1169 N N . GLY A 1 147 ? -2.098 -0.133 8.859 1 96 147 GLY A N 1
ATOM 1170 C CA . GLY A 1 147 ? -3.48 0.318 8.898 1 96 147 GLY A CA 1
ATOM 1171 C C . GLY A 1 147 ? -4.441 -0.737 9.414 1 96 147 GLY A C 1
ATOM 1172 O O . GLY A 1 147 ? -4.117 -1.476 10.344 1 96 147 GLY A O 1
ATOM 1173 N N . HIS A 1 148 ? -5.68 -0.713 8.938 1 95.25 148 HIS A N 1
ATOM 1174 C CA . HIS A 1 148 ? -6.801 -1.475 9.477 1 95.25 148 HIS A CA 1
ATOM 1175 C C . HIS A 1 148 ? -7.469 -2.314 8.391 1 95.25 148 HIS A C 1
ATOM 1177 O O . HIS A 1 148 ? -7.613 -1.865 7.254 1 95.25 148 HIS A O 1
ATOM 1183 N N . ASN A 1 149 ? -7.879 -3.461 8.75 1 94.5 149 ASN A N 1
ATOM 1184 C CA . ASN A 1 149 ? -8.82 -4.285 7.988 1 94.5 149 ASN A CA 1
ATOM 1185 C C . ASN A 1 149 ? -10.102 -4.539 8.773 1 94.5 149 ASN A C 1
ATOM 1187 O O . ASN A 1 149 ? -10.086 -5.273 9.766 1 94.5 149 ASN A O 1
ATOM 1191 N N . LEU A 1 150 ? -11.117 -3.975 8.336 1 93.69 150 LEU A N 1
ATOM 1192 C CA . LEU A 1 150 ? -12.398 -4.121 9.023 1 93.69 150 LEU A CA 1
ATOM 1193 C C . LEU A 1 150 ? -13.406 -4.855 8.141 1 93.69 150 LEU A C 1
ATOM 1195 O O . LEU A 1 150 ? -14.617 -4.719 8.328 1 93.69 150 LEU A O 1
ATOM 1199 N N . CYS A 1 151 ? -12.836 -5.438 7.137 1 91.12 151 CYS A N 1
ATOM 1200 C CA . CYS A 1 151 ? -13.727 -6.168 6.246 1 91.12 151 CYS A CA 1
ATOM 1201 C C . CYS A 1 151 ? -14.289 -7.406 6.934 1 91.12 151 CYS A C 1
ATOM 1203 O O . CYS A 1 151 ? -13.562 -8.133 7.613 1 91.12 151 CYS A O 1
ATOM 1205 N N . HIS A 1 152 ? -15.602 -7.41 7.262 1 79.81 152 HIS A N 1
ATOM 1206 C CA . HIS A 1 152 ? -16.25 -8.578 7.848 1 79.81 152 HIS A CA 1
ATOM 1207 C C . HIS A 1 152 ? -16.844 -9.477 6.77 1 79.81 152 HIS A C 1
ATOM 1209 O O . HIS A 1 152 ? -17.484 -8.984 5.84 1 79.81 152 HIS A O 1
ATOM 1215 N N . GLY A 1 153 ? -16.797 -10.688 6.887 1 63.5 153 GLY A N 1
ATOM 1216 C CA . GLY A 1 153 ? -17.609 -11.695 6.227 1 63.5 153 GLY A CA 1
ATOM 1217 C C . GLY A 1 153 ? -17.469 -11.672 4.715 1 63.5 153 GLY A C 1
ATOM 1218 O O . GLY A 1 153 ? -18.078 -12.484 4.02 1 63.5 153 GLY A O 1
ATOM 1219 N N . VAL A 1 154 ? -17.078 -10.578 4.109 1 50.38 154 VAL A N 1
ATOM 1220 C CA . VAL A 1 154 ? -17.281 -10.492 2.666 1 50.38 154 VAL A CA 1
ATOM 1221 C C . VAL A 1 154 ? -16.094 -11.109 1.935 1 50.38 154 VAL A C 1
ATOM 1223 O O . VAL A 1 154 ? -14.953 -10.719 2.156 1 50.38 154 VAL A O 1
ATOM 1226 N N . SER A 1 155 ? -16.219 -12.32 1.641 1 45.75 155 SER A N 1
ATOM 1227 C CA . SER A 1 155 ? -15.234 -12.969 0.786 1 45.75 155 SER A CA 1
ATOM 1228 C C . SER A 1 155 ? -15.102 -12.25 -0.55 1 45.75 155 SER A C 1
ATOM 1230 O O . SER A 1 155 ? -16.094 -11.781 -1.114 1 45.75 155 SER A O 1
ATOM 1232 N N . ALA A 1 156 ? -13.984 -11.758 -0.86 1 46.75 156 ALA A N 1
ATOM 1233 C CA . ALA A 1 156 ? -13.82 -11.289 -2.234 1 46.75 156 ALA A CA 1
ATOM 1234 C C . ALA A 1 156 ? -14.398 -12.305 -3.227 1 46.75 156 ALA A C 1
ATOM 1236 O O . ALA A 1 156 ? -14.391 -13.508 -2.967 1 46.75 156 ALA A O 1
ATOM 1237 N N . PRO A 1 157 ? -15.156 -11.836 -4.395 1 40.44 157 PRO A N 1
ATOM 1238 C CA . PRO A 1 157 ? -15.695 -12.852 -5.293 1 40.44 157 PRO A CA 1
ATOM 1239 C C . PRO A 1 157 ? -14.625 -13.812 -5.82 1 40.44 157 PRO A C 1
ATOM 1241 O O . PRO A 1 157 ? -13.445 -13.453 -5.855 1 40.44 157 PRO A O 1
ATOM 1244 N N . MET B 1 1 ? -21.109 81.812 47.812 1 32.47 1 MET B N 1
ATOM 1245 C CA . MET B 1 1 ? -21.312 81.438 46.406 1 32.47 1 MET B CA 1
ATOM 1246 C C . MET B 1 1 ? -20.594 80.125 46.062 1 32.47 1 MET B C 1
ATOM 1248 O O . MET B 1 1 ? -19.375 80.125 45.875 1 32.47 1 MET B O 1
ATOM 1252 N N . VAL B 1 2 ? -21 79 46.719 1 43 2 VAL B N 1
ATOM 1253 C CA . VAL B 1 2 ? -20.5 77.688 46.781 1 43 2 VAL B CA 1
ATOM 1254 C C . VAL B 1 2 ? -20.594 77 45.406 1 43 2 VAL B C 1
ATOM 1256 O O . VAL B 1 2 ? -21.672 76.938 44.812 1 43 2 VAL B O 1
ATOM 1259 N N . LYS B 1 3 ? -19.531 77.188 44.562 1 42.53 3 LYS B N 1
ATOM 1260 C CA . LYS B 1 3 ? -19.359 76.688 43.188 1 42.53 3 LYS B CA 1
ATOM 1261 C C . LYS B 1 3 ? -19.406 75.125 43.156 1 42.53 3 LYS B C 1
ATOM 1263 O O . LYS B 1 3 ? -18.656 74.438 43.875 1 42.53 3 LYS B O 1
ATOM 1268 N N . LEU B 1 4 ? -20.594 74.5 43 1 39.94 4 LEU B N 1
ATOM 1269 C CA . LEU B 1 4 ? -20.875 73.062 42.844 1 39.94 4 LEU B CA 1
ATOM 1270 C C . LEU B 1 4 ? -20.109 72.5 41.656 1 39.94 4 LEU B C 1
ATOM 1272 O O . LEU B 1 4 ? -20.312 72.938 40.531 1 39.94 4 LEU B O 1
ATOM 1276 N N . VAL B 1 5 ? -18.844 72.125 41.812 1 39.84 5 VAL B N 1
ATOM 1277 C CA . VAL B 1 5 ? -17.984 71.5 40.812 1 39.84 5 VAL B CA 1
ATOM 1278 C C . VAL B 1 5 ? -18.547 70.188 40.375 1 39.84 5 VAL B C 1
ATOM 1280 O O . VAL B 1 5 ? -18.766 69.312 41.188 1 39.84 5 VAL B O 1
ATOM 1283 N N . VAL B 1 6 ? -19.484 70.125 39.375 1 38.03 6 VAL B N 1
ATOM 1284 C CA . VAL B 1 6 ? -20.109 68.938 38.781 1 38.03 6 VAL B CA 1
ATOM 1285 C C . VAL B 1 6 ? -19.031 68 38.188 1 38.03 6 VAL B C 1
ATOM 1287 O O . VAL B 1 6 ? -18.172 68.438 37.438 1 38.03 6 VAL B O 1
ATOM 1290 N N . PHE B 1 7 ? -18.547 67 38.938 1 36.31 7 PHE B N 1
ATOM 1291 C CA . PHE B 1 7 ? -17.609 65.938 38.625 1 36.31 7 PHE B CA 1
ATOM 1292 C C . PHE B 1 7 ? -18.141 65.062 37.5 1 36.31 7 PHE B C 1
ATOM 1294 O O . PHE B 1 7 ? -19.172 64.438 37.625 1 36.31 7 PHE B O 1
ATOM 1301 N N . SER B 1 8 ? -18.078 65.5 36.188 1 35.81 8 SER B N 1
ATOM 1302 C CA . SER B 1 8 ? -18.531 64.688 35.062 1 35.81 8 SER B CA 1
ATOM 1303 C C . SER B 1 8 ? -17.781 63.375 34.969 1 35.81 8 SER B C 1
ATOM 1305 O O . SER B 1 8 ? -16.547 63.344 34.969 1 35.81 8 SER B O 1
ATOM 1307 N N . VAL B 1 9 ? -18.281 62.312 35.625 1 36.41 9 VAL B N 1
ATOM 1308 C CA . VAL B 1 9 ? -17.797 60.938 35.594 1 36.41 9 VAL B CA 1
ATOM 1309 C C . VAL B 1 9 ? -17.781 60.438 34.156 1 36.41 9 VAL B C 1
ATOM 1311 O O . VAL B 1 9 ? -18.828 60.344 33.5 1 36.41 9 VAL B O 1
ATOM 1314 N N . LEU B 1 10 ? -16.766 60.781 33.344 1 36.12 10 LEU B N 1
ATOM 1315 C CA . LEU B 1 10 ? -16.562 60.25 32 1 36.12 10 LEU B CA 1
ATOM 1316 C C . LEU B 1 10 ? -16.531 58.719 32.031 1 36.12 10 LEU B C 1
ATOM 1318 O O . LEU B 1 10 ? -15.719 58.125 32.75 1 36.12 10 LEU B O 1
ATOM 1322 N N . PHE B 1 11 ? -17.719 58 31.969 1 35.5 11 PHE B N 1
ATOM 1323 C CA . PHE B 1 11 ? -17.844 56.562 31.844 1 35.5 11 PHE B CA 1
ATOM 1324 C C . PHE B 1 11 ? -17.125 56.062 30.594 1 35.5 11 PHE B C 1
ATOM 1326 O O . PHE B 1 11 ? -17.469 56.469 29.469 1 35.5 11 PHE B O 1
ATOM 1333 N N . ALA B 1 12 ? -15.805 55.875 30.641 1 35.31 12 ALA B N 1
ATOM 1334 C CA . ALA B 1 12 ? -15.023 55.281 29.578 1 35.31 12 ALA B CA 1
ATOM 1335 C C . ALA B 1 12 ? -15.562 53.906 29.219 1 35.31 12 ALA B C 1
ATOM 1337 O O . ALA B 1 12 ? -15.625 53 30.078 1 35.31 12 ALA B O 1
ATOM 1338 N N . PHE B 1 13 ? -16.641 53.781 28.375 1 35.62 13 PHE B N 1
ATOM 1339 C CA . PHE B 1 13 ? -17.125 52.531 27.812 1 35.62 13 PHE B CA 1
ATOM 1340 C C . PHE B 1 13 ? -15.984 51.75 27.188 1 35.62 13 PHE B C 1
ATOM 1342 O O . PHE B 1 13 ? -15.297 52.219 26.297 1 35.62 13 PHE B O 1
ATOM 1349 N N . PHE B 1 14 ? -15.258 50.938 27.984 1 35.16 14 PHE B N 1
ATOM 1350 C CA . PHE B 1 14 ? -14.289 49.938 27.516 1 35.16 14 PHE B CA 1
ATOM 1351 C C . PHE B 1 14 ? -14.93 49 26.516 1 35.16 14 PHE B C 1
ATOM 1353 O O . PHE B 1 14 ? -15.867 48.281 26.844 1 35.16 14 PHE B O 1
ATOM 1360 N N . PHE B 1 15 ? -15.086 49.406 25.219 1 37.28 15 PHE B N 1
ATOM 1361 C CA . PHE B 1 15 ? -15.508 48.5 24.141 1 37.28 15 PHE B CA 1
ATOM 1362 C C . PHE B 1 15 ? -14.664 47.219 24.156 1 37.28 15 PHE B C 1
ATOM 1364 O O . PHE B 1 15 ? -13.445 47.281 24 1 37.28 15 PHE B O 1
ATOM 1371 N N . MET B 1 16 ? -14.977 46.219 25.016 1 41.25 16 MET B N 1
ATOM 1372 C CA . MET B 1 16 ? -14.438 44.875 24.891 1 41.25 16 MET B CA 1
ATOM 1373 C C . MET B 1 16 ? -14.562 44.375 23.469 1 41.25 16 MET B C 1
ATOM 1375 O O . MET B 1 16 ? -15.672 44.281 22.922 1 41.25 16 MET B O 1
ATOM 1379 N N . GLY B 1 17 ? -13.68 44.781 22.594 1 38.28 17 GLY B N 1
ATOM 1380 C CA . GLY B 1 17 ? -13.555 44.219 21.25 1 38.28 17 GLY B CA 1
ATOM 1381 C C . GLY B 1 17 ? -13.633 42.688 21.234 1 38.28 17 GLY B C 1
ATOM 1382 O O . GLY B 1 17 ? -12.977 42.031 22.047 1 38.28 17 GLY B O 1
ATOM 1383 N N . PHE B 1 18 ? -14.852 42.094 21.047 1 43.09 18 PHE B N 1
ATOM 1384 C CA . PHE B 1 18 ? -15.062 40.688 20.703 1 43.09 18 PHE B CA 1
ATOM 1385 C C . PHE B 1 18 ? -14.055 40.219 19.656 1 43.09 18 PHE B C 1
ATOM 1387 O O . PHE B 1 18 ? -14.016 40.75 18.547 1 43.09 18 PHE B O 1
ATOM 1394 N N . SER B 1 19 ? -12.922 39.688 20.125 1 42.34 19 SER B N 1
ATOM 1395 C CA . SER B 1 19 ? -11.961 39.031 19.25 1 42.34 19 SER B CA 1
ATOM 1396 C C . SER B 1 19 ? -12.641 38 18.359 1 42.34 19 SER B C 1
ATOM 1398 O O . SER B 1 19 ? -13.336 37.125 18.859 1 42.34 19 SER B O 1
ATOM 1400 N N . ARG B 1 20 ? -13.062 38.375 17.203 1 41.78 20 ARG B N 1
ATOM 1401 C CA . ARG B 1 20 ? -13.477 37.438 16.156 1 41.78 20 ARG B CA 1
ATOM 1402 C C . ARG B 1 20 ? -12.5 36.25 16.047 1 41.78 20 ARG B C 1
ATOM 1404 O O . ARG B 1 20 ? -11.289 36.469 15.953 1 41.78 20 ARG B O 1
ATOM 1411 N N . LEU B 1 21 ? -12.836 35.062 16.625 1 40.12 21 LEU B N 1
ATOM 1412 C CA . LEU B 1 21 ? -12.203 33.812 16.266 1 40.12 21 LEU B CA 1
ATOM 1413 C C . LEU B 1 21 ? -12.172 33.656 14.742 1 40.12 21 LEU B C 1
ATOM 1415 O O . LEU B 1 21 ? -13.219 33.688 14.086 1 40.12 21 LEU B O 1
ATOM 1419 N N . HIS B 1 22 ? -11.086 34.062 14.062 1 40.84 22 HIS B N 1
ATOM 1420 C CA . HIS B 1 22 ? -10.844 33.719 12.664 1 40.84 22 HIS B CA 1
ATOM 1421 C C . HIS B 1 22 ? -11.039 32.219 12.422 1 40.84 22 HIS B C 1
ATOM 1423 O O . HIS B 1 22 ? -10.453 31.391 13.117 1 40.84 22 HIS B O 1
ATOM 1429 N N . ALA B 1 23 ? -12.164 31.734 11.992 1 39.31 23 ALA B N 1
ATOM 1430 C CA . ALA B 1 23 ? -12.281 30.406 11.383 1 39.31 23 ALA B CA 1
ATOM 1431 C C . ALA B 1 23 ? -11.148 30.156 10.383 1 39.31 23 ALA B C 1
ATOM 1433 O O . ALA B 1 23 ? -10.945 30.953 9.453 1 39.31 23 ALA B O 1
ATOM 1434 N N . ALA B 1 24 ? -10.109 29.344 10.781 1 42.22 24 ALA B N 1
ATOM 1435 C CA . ALA B 1 24 ? -9.07 28.891 9.859 1 42.22 24 ALA B CA 1
ATOM 1436 C C . ALA B 1 24 ? -9.688 28.266 8.617 1 42.22 24 ALA B C 1
ATOM 1438 O O . ALA B 1 24 ? -10.641 27.484 8.711 1 42.22 24 ALA B O 1
ATOM 1439 N N . SER B 1 25 ? -9.695 28.922 7.461 1 38.81 25 SER B N 1
ATOM 1440 C CA . SER B 1 25 ? -10.008 28.406 6.137 1 38.81 25 SER B CA 1
ATOM 1441 C C . SER B 1 25 ? -9.398 27.016 5.926 1 38.81 25 SER B C 1
ATOM 1443 O O . SER B 1 25 ? -8.203 26.828 6.148 1 38.81 25 SER B O 1
ATOM 1445 N N . SER B 1 26 ? -10.172 25.969 6.039 1 42.94 26 SER B N 1
ATOM 1446 C CA . SER B 1 26 ? -9.789 24.641 5.57 1 42.94 26 SER B CA 1
ATOM 1447 C C . SER B 1 26 ? -9.336 24.672 4.113 1 42.94 26 SER B C 1
ATOM 1449 O O . SER B 1 26 ? -10.141 24.953 3.217 1 42.94 26 SER B O 1
ATOM 1451 N N . THR B 1 27 ? -8.125 25.141 3.734 1 44.22 27 THR B N 1
ATOM 1452 C CA . THR B 1 27 ? -7.66 25 2.359 1 44.22 27 THR B CA 1
ATOM 1453 C C . THR B 1 27 ? -7.852 23.562 1.86 1 44.22 27 THR B C 1
ATOM 1455 O O . THR B 1 27 ? -7.367 22.625 2.482 1 44.22 27 THR B O 1
ATOM 1458 N N . SER B 1 28 ? -8.883 23.406 1.076 1 47.62 28 SER B N 1
ATOM 1459 C CA . SER B 1 28 ? -9.016 22.203 0.283 1 47.62 28 SER B CA 1
ATOM 1460 C C . SER B 1 28 ? -7.75 21.906 -0.509 1 47.62 28 SER B C 1
ATOM 1462 O O . SER B 1 28 ? -7.344 22.703 -1.359 1 47.62 28 SER B O 1
ATOM 1464 N N . PHE B 1 29 ? -6.809 21.312 0.026 1 48.34 29 PHE B N 1
ATOM 1465 C CA . PHE B 1 29 ? -5.629 20.906 -0.723 1 48.34 29 PHE B CA 1
ATOM 1466 C C . PHE B 1 29 ? -5.977 19.797 -1.717 1 48.34 2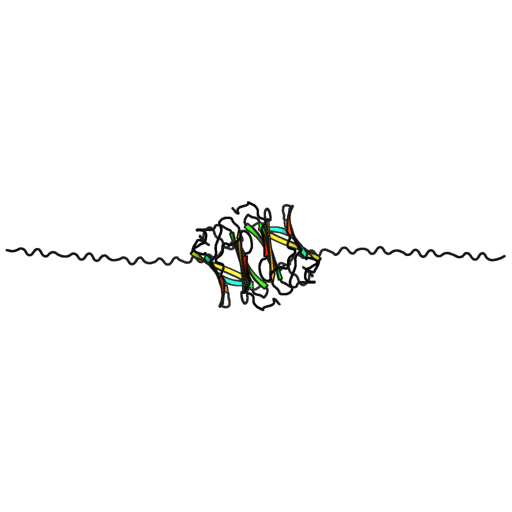9 PHE B C 1
ATOM 1468 O O . PHE B 1 29 ? -6.484 18.75 -1.329 1 48.34 29 PHE B O 1
ATOM 1475 N N . LYS B 1 30 ? -6.191 20.188 -2.947 1 50.38 30 LYS B N 1
ATOM 1476 C CA . LYS B 1 30 ? -6.203 19.172 -3.988 1 50.38 30 LYS B CA 1
ATOM 1477 C C . LYS B 1 30 ? -4.828 18.531 -4.145 1 50.38 30 LYS B C 1
ATOM 1479 O O . LYS B 1 30 ? -3.85 19.203 -4.461 1 50.38 30 LYS B O 1
ATOM 1484 N N . PRO B 1 31 ? -4.652 17.484 -3.508 1 44.38 31 PRO B N 1
ATOM 1485 C CA . PRO B 1 31 ? -3.336 16.922 -3.83 1 44.38 31 PRO B CA 1
ATOM 1486 C C . PRO B 1 31 ? -3.012 17 -5.32 1 44.38 31 PRO B C 1
ATOM 1488 O O . PRO B 1 31 ? -3.838 16.625 -6.156 1 44.38 31 PRO B O 1
ATOM 1491 N N . LYS B 1 32 ? -2.303 18.078 -5.742 1 39.5 32 LYS B N 1
ATOM 1492 C CA . LYS B 1 32 ? -1.806 18 -7.109 1 39.5 32 LYS B CA 1
ATOM 1493 C C . LYS B 1 32 ? -1.17 16.641 -7.387 1 39.5 32 LYS B C 1
ATOM 1495 O O . LYS B 1 32 ? -0.123 16.312 -6.82 1 39.5 32 LYS B O 1
ATOM 1500 N N . THR B 1 33 ? -1.927 15.648 -7.539 1 39.94 33 THR B N 1
ATOM 1501 C CA . THR B 1 33 ? -1.253 14.508 -8.156 1 39.94 33 THR B CA 1
ATOM 1502 C C . THR B 1 33 ? -0.372 14.969 -9.312 1 39.94 33 THR B C 1
ATOM 1504 O O . THR B 1 33 ? -0.855 15.164 -10.438 1 39.94 33 THR B O 1
ATOM 1507 N N . SER B 1 34 ? 0.178 16.141 -9.281 1 34.72 34 SER B N 1
ATOM 1508 C CA . SER B 1 34 ? 1.142 16.391 -10.344 1 34.72 34 SER B CA 1
ATOM 1509 C C . SER B 1 34 ? 1.92 15.125 -10.695 1 34.72 34 SER B C 1
ATOM 1511 O O . SER B 1 34 ? 2.605 14.562 -9.844 1 34.72 34 SER B O 1
ATOM 1513 N N . LEU B 1 35 ? 1.343 14.305 -11.43 1 38.72 35 LEU B N 1
ATOM 1514 C CA . LEU B 1 35 ? 2.15 13.336 -12.156 1 38.72 35 LEU B CA 1
ATOM 1515 C C . LEU B 1 35 ? 3.482 13.945 -12.586 1 38.72 35 LEU B C 1
ATOM 1517 O O . LEU B 1 35 ? 3.574 14.562 -13.648 1 38.72 35 LEU B O 1
ATOM 1521 N N . GLN B 1 36 ? 4.098 14.852 -11.93 1 41.44 36 GLN B N 1
ATOM 1522 C CA . GLN B 1 36 ? 5.445 15.078 -12.43 1 41.44 36 GLN B CA 1
ATOM 1523 C C . GLN B 1 36 ? 5.973 13.852 -13.164 1 41.44 36 GLN B C 1
ATOM 1525 O O . GLN B 1 36 ? 5.867 12.727 -12.664 1 41.44 36 GLN B O 1
ATOM 1530 N N . ALA B 1 37 ? 5.992 13.914 -14.406 1 46.94 37 ALA B N 1
ATOM 1531 C CA . ALA B 1 37 ? 6.52 12.93 -15.344 1 46.94 37 ALA B CA 1
ATOM 1532 C C . ALA B 1 37 ? 7.746 12.219 -14.766 1 46.94 37 ALA B C 1
ATOM 1534 O O . ALA B 1 37 ? 8.883 12.648 -14.992 1 46.94 37 ALA B O 1
ATOM 1535 N N . LYS B 1 38 ? 7.594 11.766 -13.477 1 61.88 38 LYS B N 1
ATOM 1536 C CA . LYS B 1 38 ? 8.781 11.062 -13 1 61.88 38 LYS B CA 1
ATOM 1537 C C . LYS B 1 38 ? 9.195 9.961 -13.969 1 61.88 38 LYS B C 1
ATOM 1539 O O . LYS B 1 38 ? 8.344 9.32 -14.594 1 61.88 38 LYS B O 1
ATOM 1544 N N . ARG B 1 39 ? 10.414 9.969 -14.375 1 81.62 39 ARG B N 1
ATOM 1545 C CA . ARG B 1 39 ? 11.031 8.953 -15.219 1 81.62 39 ARG B CA 1
ATOM 1546 C C . ARG B 1 39 ? 10.555 7.555 -14.844 1 81.62 39 ARG B C 1
ATOM 1548 O O . ARG B 1 39 ? 10.406 7.246 -13.656 1 81.62 39 ARG B O 1
ATOM 1555 N N . SER B 1 40 ? 9.891 6.973 -15.828 1 93.12 40 SER B N 1
ATOM 1556 C CA . SER B 1 40 ? 9.453 5.59 -15.688 1 93.12 40 SER B CA 1
ATOM 1557 C C . SER B 1 40 ? 10.562 4.617 -16.062 1 93.12 40 SER B C 1
ATOM 1559 O O . SER B 1 40 ? 11.289 4.832 -17.031 1 93.12 40 SER B O 1
ATOM 1561 N N . CYS B 1 41 ? 10.812 3.582 -15.211 1 94.56 41 CYS B N 1
ATOM 1562 C CA . CYS B 1 41 ? 11.82 2.549 -15.391 1 94.56 41 CYS B CA 1
ATOM 1563 C C . CYS B 1 41 ? 11.195 1.162 -15.422 1 94.56 41 CYS B C 1
ATOM 1565 O O . CYS B 1 41 ? 10.164 0.932 -14.781 1 94.56 41 CYS B O 1
ATOM 1567 N N . PRO B 1 42 ? 11.828 0.309 -16.172 1 94.44 42 PRO B N 1
ATOM 1568 C CA . PRO B 1 42 ? 11.359 -1.077 -16.188 1 94.44 42 PRO B CA 1
ATOM 1569 C C . PRO B 1 42 ? 11.898 -1.903 -15.023 1 94.44 42 PRO B C 1
ATOM 1571 O O . PRO B 1 42 ? 13.055 -1.735 -14.633 1 94.44 42 PRO B O 1
ATOM 1574 N N . TYR B 1 43 ? 11.023 -2.807 -14.492 1 95.81 43 TYR B N 1
ATOM 1575 C CA . TYR B 1 43 ? 11.398 -3.764 -13.461 1 95.81 43 TYR B CA 1
ATOM 1576 C C . TYR B 1 43 ? 10.945 -5.172 -13.828 1 95.81 43 TYR B C 1
ATOM 1578 O O . TYR B 1 43 ? 9.867 -5.355 -14.391 1 95.81 43 TYR B O 1
ATOM 1586 N N . THR B 1 44 ? 11.805 -6.082 -13.523 1 96.12 44 THR B N 1
ATOM 1587 C CA . THR B 1 44 ? 11.391 -7.48 -13.523 1 96.12 44 THR B CA 1
ATOM 1588 C C . THR B 1 44 ? 11.219 -7.988 -12.094 1 96.12 44 THR B C 1
ATOM 1590 O O . THR B 1 44 ? 12.148 -7.922 -11.289 1 96.12 44 THR B O 1
ATOM 1593 N N . VAL B 1 45 ? 9.969 -8.461 -11.766 1 97.31 45 VAL B N 1
ATOM 1594 C CA . VAL B 1 45 ? 9.672 -8.969 -10.43 1 97.31 45 VAL B CA 1
ATOM 1595 C C . VAL B 1 45 ? 9.406 -10.477 -10.5 1 97.31 45 VAL B C 1
ATOM 1597 O O . VAL B 1 45 ? 8.562 -10.922 -11.281 1 97.31 45 VAL B O 1
ATOM 1600 N N . ILE B 1 46 ? 10.172 -11.203 -9.719 1 97.69 46 ILE B N 1
ATOM 1601 C CA . ILE B 1 46 ? 9.969 -12.641 -9.602 1 97.69 46 ILE B CA 1
ATOM 1602 C C . ILE B 1 46 ? 9.383 -12.969 -8.227 1 97.69 46 ILE B C 1
ATOM 1604 O O . ILE B 1 46 ? 9.953 -12.594 -7.199 1 97.69 46 ILE B O 1
ATOM 1608 N N . ILE B 1 47 ? 8.211 -13.609 -8.258 1 98.25 47 ILE B N 1
ATOM 1609 C CA . ILE B 1 47 ? 7.578 -14.016 -7.008 1 98.25 47 ILE B CA 1
ATOM 1610 C C . ILE B 1 47 ? 7.5 -15.539 -6.945 1 98.25 47 ILE B C 1
ATOM 1612 O O . ILE B 1 47 ? 6.875 -16.172 -7.801 1 98.25 47 ILE B O 1
ATOM 1616 N N . LYS B 1 48 ? 8.148 -16.031 -5.898 1 98.69 48 LYS B N 1
ATOM 1617 C CA . LYS B 1 48 ? 8.055 -17.469 -5.637 1 98.69 48 LYS B CA 1
ATOM 1618 C C . LYS B 1 48 ? 7.004 -17.766 -4.574 1 98.69 48 LYS B C 1
ATOM 1620 O O . LYS B 1 48 ? 7.027 -17.188 -3.488 1 98.69 48 LYS B O 1
ATOM 1625 N N . THR B 1 49 ? 6.086 -18.672 -4.934 1 98.62 49 THR B N 1
ATOM 1626 C CA . THR B 1 49 ? 5.102 -19.156 -3.971 1 98.62 49 THR B CA 1
ATOM 1627 C C . THR B 1 49 ? 5.633 -20.375 -3.217 1 98.62 49 THR B C 1
ATOM 1629 O O . THR B 1 49 ? 6.199 -21.281 -3.822 1 98.62 49 THR B O 1
ATOM 1632 N N . SER B 1 50 ? 5.477 -20.375 -1.882 1 98.88 50 SER B N 1
ATOM 1633 C CA . SER B 1 50 ? 5.984 -21.453 -1.04 1 98.88 50 SER B CA 1
ATOM 1634 C C . SER B 1 50 ? 5.324 -22.781 -1.386 1 98.88 50 SER B C 1
ATOM 1636 O O . SER B 1 50 ? 4.137 -22.828 -1.729 1 98.88 50 SER B O 1
ATOM 1638 N N . CYS B 1 51 ? 6.098 -23.875 -1.19 1 98.69 51 CYS B N 1
ATOM 1639 C CA . CYS B 1 51 ? 5.535 -25.203 -1.41 1 98.69 51 CYS B CA 1
ATOM 1640 C C . CYS B 1 51 ? 4.578 -25.594 -0.289 1 98.69 51 CYS B C 1
ATOM 1642 O O . CYS B 1 51 ? 3.855 -26.578 -0.393 1 98.69 51 CYS B O 1
ATOM 1644 N N . SER B 1 52 ? 4.508 -24.812 0.703 1 98.56 52 SER B N 1
ATOM 1645 C CA . SER B 1 52 ? 3.58 -25.031 1.804 1 98.56 52 SER B CA 1
ATOM 1646 C C . SER B 1 52 ? 2.365 -24.125 1.7 1 98.56 52 SER B C 1
ATOM 1648 O O . SER B 1 52 ? 1.57 -24.031 2.637 1 98.56 52 SER B O 1
ATOM 1650 N N . SER B 1 53 ? 2.283 -23.406 0.536 1 98.56 53 SER B N 1
ATOM 1651 C CA . SER B 1 53 ? 1.13 -22.547 0.296 1 98.56 53 SER B CA 1
ATOM 1652 C C . SER B 1 53 ? -0.103 -23.359 -0.074 1 98.56 53 SER B C 1
ATOM 1654 O O . SER B 1 53 ? -0.025 -24.594 -0.213 1 98.56 53 SER B O 1
ATOM 1656 N N . ALA B 1 54 ? -1.291 -22.672 -0.1 1 97.31 54 ALA B N 1
ATOM 1657 C CA . ALA B 1 54 ? -2.463 -23.266 -0.735 1 97.31 54 ALA B CA 1
ATOM 1658 C C . ALA B 1 54 ? -2.152 -23.688 -2.168 1 97.31 54 ALA B C 1
ATOM 1660 O O . ALA B 1 54 ? -1.27 -23.109 -2.814 1 97.31 54 ALA B O 1
ATOM 1661 N N . THR B 1 55 ? -2.854 -24.688 -2.68 1 96.81 55 THR B N 1
ATOM 1662 C CA . THR B 1 55 ? -2.605 -25.219 -4.012 1 96.81 55 THR B CA 1
ATOM 1663 C C . THR B 1 55 ? -2.678 -24.109 -5.062 1 96.81 55 THR B C 1
ATOM 1665 O O . THR B 1 55 ? -1.843 -24.047 -5.969 1 96.81 55 THR B O 1
ATOM 1668 N N . PHE B 1 56 ? -3.691 -23.297 -4.941 1 94.62 56 PHE B N 1
ATOM 1669 C CA . PHE B 1 56 ? -3.848 -22.125 -5.785 1 94.62 56 PHE B CA 1
ATOM 1670 C C . PHE B 1 56 ? -4.531 -21 -5.02 1 94.62 56 PHE B C 1
ATOM 1672 O O . PHE B 1 56 ? -5.133 -21.234 -3.967 1 94.62 56 PHE B O 1
ATOM 1679 N N . THR B 1 57 ? -4.324 -19.734 -5.496 1 94.62 57 THR B N 1
ATOM 1680 C CA . THR B 1 57 ? -5.062 -18.625 -4.926 1 94.62 57 THR B CA 1
ATOM 1681 C C . THR B 1 57 ? -5.656 -17.75 -6.027 1 94.62 57 THR B C 1
ATOM 1683 O O . THR B 1 57 ? -4.996 -17.469 -7.031 1 94.62 57 THR B O 1
ATOM 1686 N N . ARG B 1 58 ? -6.918 -17.406 -5.824 1 90.06 58 ARG B N 1
ATOM 1687 C CA . ARG B 1 58 ? -7.574 -16.438 -6.684 1 90.06 58 ARG B CA 1
ATOM 1688 C C . ARG B 1 58 ? -7.75 -15.102 -5.961 1 90.06 58 ARG B C 1
ATOM 1690 O O . ARG B 1 58 ? -8.523 -14.25 -6.402 1 90.06 58 ARG B O 1
ATOM 1697 N N . ASP B 1 59 ? -7.039 -15.109 -4.844 1 93.69 59 ASP B N 1
ATOM 1698 C CA . ASP B 1 59 ? -7.004 -13.828 -4.145 1 93.69 59 ASP B CA 1
ATOM 1699 C C . ASP B 1 59 ? -6.359 -12.75 -5.012 1 93.69 59 ASP B C 1
ATOM 1701 O O . ASP B 1 59 ? -5.488 -13.039 -5.832 1 93.69 59 ASP B O 1
ATOM 1705 N N . GLN B 1 60 ? -6.844 -11.5 -4.836 1 93.62 60 GLN B N 1
ATOM 1706 C CA . GLN B 1 60 ? -6.246 -10.352 -5.504 1 93.62 60 GLN B CA 1
ATOM 1707 C C . GLN B 1 60 ? -4.957 -9.922 -4.816 1 93.62 60 GLN B C 1
ATOM 1709 O O . GLN B 1 60 ? -4.961 -9.602 -3.625 1 93.62 60 GLN B O 1
ATOM 1714 N N . ILE B 1 61 ? -3.869 -9.961 -5.566 1 96.25 61 ILE B N 1
ATOM 1715 C CA . ILE B 1 61 ? -2.561 -9.688 -4.988 1 96.25 61 ILE B CA 1
ATOM 1716 C C . ILE B 1 61 ? -2.012 -8.375 -5.559 1 96.25 61 ILE B C 1
ATOM 1718 O O . ILE B 1 61 ? -1.936 -8.211 -6.777 1 96.25 61 ILE B O 1
ATOM 1722 N N . SER B 1 62 ? -1.681 -7.426 -4.68 1 96.19 62 SER B N 1
ATOM 1723 C CA . SER B 1 62 ? -1.031 -6.18 -5.062 1 96.19 62 SER B CA 1
ATOM 1724 C C . SER B 1 62 ? 0.372 -6.082 -4.473 1 96.19 62 SER B C 1
ATOM 1726 O O . SER B 1 62 ? 0.685 -6.75 -3.486 1 96.19 62 SER B O 1
ATOM 1728 N N . LEU B 1 63 ? 1.21 -5.258 -5.137 1 97.56 63 LEU B N 1
ATOM 1729 C CA . LEU B 1 63 ? 2.619 -5.105 -4.785 1 97.56 63 LEU B CA 1
ATOM 1730 C C . LEU B 1 63 ? 3.002 -3.631 -4.703 1 97.56 63 LEU B C 1
ATOM 1732 O O . LEU B 1 63 ? 2.6 -2.832 -5.551 1 97.56 63 LEU B O 1
ATOM 1736 N N . ALA B 1 64 ? 3.701 -3.299 -3.627 1 96.88 64 ALA B N 1
ATOM 1737 C CA . ALA B 1 64 ? 4.324 -1.982 -3.52 1 96.88 64 ALA B CA 1
ATOM 1738 C C . ALA B 1 64 ? 5.762 -2.096 -3.016 1 96.88 64 ALA B C 1
ATOM 1740 O O . ALA B 1 64 ? 6.031 -2.795 -2.035 1 96.88 64 ALA B O 1
ATOM 1741 N N . TYR B 1 65 ? 6.715 -1.493 -3.713 1 96.25 65 TYR B N 1
ATOM 1742 C CA . TYR B 1 65 ? 8.109 -1.454 -3.275 1 96.25 65 TYR B CA 1
ATOM 1743 C C . TYR B 1 65 ? 8.734 -0.101 -3.584 1 96.25 65 TYR B C 1
ATOM 1745 O O . TYR B 1 65 ? 8.266 0.624 -4.465 1 96.25 65 TYR B O 1
ATOM 1753 N N . GLY B 1 66 ? 9.781 0.171 -2.818 1 94.19 66 GLY B N 1
ATOM 1754 C CA . GLY B 1 66 ? 10.375 1.485 -3.02 1 94.19 66 GLY B CA 1
ATOM 1755 C C . GLY B 1 66 ? 11.703 1.66 -2.305 1 94.19 66 GLY B C 1
ATOM 1756 O O . GLY B 1 66 ? 12.297 0.684 -1.846 1 94.19 66 GLY B O 1
ATOM 1757 N N . ASP B 1 67 ? 12.18 2.9 -2.428 1 92.88 67 ASP B N 1
ATOM 1758 C CA . ASP B 1 67 ? 13.469 3.225 -1.84 1 92.88 67 ASP B CA 1
ATOM 1759 C C . ASP B 1 67 ? 13.328 4.27 -0.737 1 92.88 67 ASP B C 1
ATOM 1761 O O . ASP B 1 67 ? 12.211 4.684 -0.406 1 92.88 67 ASP B O 1
ATOM 1765 N N . ALA B 1 68 ? 14.438 4.598 -0.151 1 90.81 68 ALA B N 1
ATOM 1766 C CA . ALA B 1 68 ? 14.445 5.496 1.001 1 90.81 68 ALA B CA 1
ATOM 1767 C C . ALA B 1 68 ? 14.188 6.938 0.573 1 90.81 68 ALA B C 1
ATOM 1769 O O . ALA B 1 68 ? 13.953 7.809 1.413 1 90.81 68 ALA B O 1
ATOM 1770 N N . PHE B 1 69 ? 14.078 7.23 -0.756 1 89.06 69 PHE B N 1
ATOM 1771 C CA . PHE B 1 69 ? 13.961 8.594 -1.249 1 89.06 69 PHE B CA 1
ATOM 1772 C C . PHE B 1 69 ? 12.531 8.914 -1.65 1 89.06 69 PHE B C 1
ATOM 1774 O O . PHE B 1 69 ? 12.25 9.992 -2.172 1 89.06 69 PHE B O 1
ATOM 1781 N N . GLY B 1 70 ? 11.688 7.918 -1.441 1 8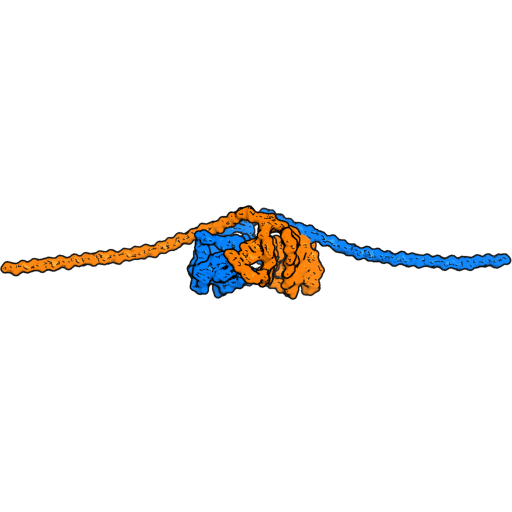8.38 70 GLY B N 1
ATOM 1782 C CA . GLY B 1 70 ? 10.273 8.18 -1.688 1 88.38 70 GLY B CA 1
ATOM 1783 C C . GLY B 1 70 ? 9.812 7.703 -3.055 1 88.38 70 GLY B C 1
ATOM 1784 O O . GLY B 1 70 ? 8.664 7.938 -3.441 1 88.38 70 GLY B O 1
ATOM 1785 N N . ASN B 1 71 ? 10.695 7.125 -3.77 1 90.69 71 ASN B N 1
ATOM 1786 C CA . ASN B 1 71 ? 10.281 6.496 -5.02 1 90.69 71 ASN B CA 1
ATOM 1787 C C . ASN B 1 71 ? 9.641 5.133 -4.777 1 90.69 71 ASN B C 1
ATOM 1789 O O . ASN B 1 71 ? 10.297 4.203 -4.312 1 90.69 71 ASN B O 1
ATOM 1793 N N . GLU B 1 72 ? 8.328 5.074 -5.051 1 92.94 72 GLU B N 1
ATOM 1794 C CA . GLU B 1 72 ? 7.602 3.832 -4.801 1 92.94 72 GLU B CA 1
ATOM 1795 C C . GLU B 1 72 ? 6.875 3.354 -6.055 1 92.94 72 GLU B C 1
ATOM 1797 O O . GLU B 1 72 ? 6.223 4.145 -6.742 1 92.94 72 GLU B O 1
ATOM 1802 N N . VAL B 1 73 ? 7.027 2.125 -6.387 1 94.44 73 VAL B N 1
ATOM 1803 C CA . VAL B 1 73 ? 6.285 1.446 -7.445 1 94.44 73 VAL B CA 1
ATOM 1804 C C . VAL B 1 73 ? 5.082 0.721 -6.848 1 94.44 73 VAL B C 1
ATOM 1806 O O . VAL B 1 73 ? 5.211 0.007 -5.852 1 94.44 73 VAL B O 1
ATOM 1809 N N . TYR B 1 74 ? 3.963 0.964 -7.34 1 94.5 74 TYR B N 1
ATOM 1810 C CA . TYR B 1 74 ? 2.721 0.317 -6.938 1 94.5 74 TYR B CA 1
ATOM 1811 C C . TYR B 1 74 ? 2.102 -0.447 -8.102 1 94.5 74 TYR B C 1
ATOM 1813 O O . TYR B 1 74 ? 1.941 0.101 -9.195 1 94.5 74 TYR B O 1
ATOM 1821 N N . ALA B 1 75 ? 1.827 -1.682 -7.938 1 94.12 75 ALA B N 1
ATOM 1822 C CA . ALA B 1 75 ? 1.159 -2.514 -8.938 1 94.12 75 ALA B CA 1
ATOM 1823 C C . ALA B 1 75 ? -0.043 -3.234 -8.336 1 94.12 75 ALA B C 1
ATOM 1825 O O . ALA B 1 75 ? 0.113 -4.09 -7.457 1 94.12 75 ALA B O 1
ATOM 1826 N N . LYS B 1 76 ? -1.218 -2.879 -8.797 1 91.88 76 LYS B N 1
ATOM 1827 C CA . LYS B 1 76 ? -2.439 -3.521 -8.32 1 91.88 76 LYS B CA 1
ATOM 1828 C C . LYS B 1 76 ? -2.744 -4.781 -9.125 1 91.88 76 LYS B C 1
ATOM 1830 O O . LYS B 1 76 ? -2.514 -4.824 -10.336 1 91.88 76 LYS B O 1
ATOM 1835 N N . ARG B 1 77 ? -3.285 -5.824 -8.414 1 90.06 77 ARG B N 1
ATOM 1836 C CA . ARG B 1 77 ? -3.875 -7.008 -9.031 1 90.06 77 ARG B CA 1
ATOM 1837 C C . ARG B 1 77 ? -2.885 -7.691 -9.961 1 90.06 77 ARG B C 1
ATOM 1839 O O . ARG B 1 77 ? -3.137 -7.812 -11.164 1 90.06 77 ARG B O 1
ATOM 1846 N N . LEU B 1 78 ? -1.793 -8.148 -9.391 1 92.69 78 LEU B N 1
ATOM 1847 C CA . LEU B 1 78 ? -0.837 -8.945 -10.148 1 92.69 78 LEU B CA 1
ATOM 1848 C C . LEU B 1 78 ? -1.438 -10.297 -10.523 1 92.69 78 LEU B C 1
ATOM 1850 O O . LEU B 1 78 ? -0.919 -10.992 -11.406 1 92.69 78 LEU B O 1
ATOM 1854 N N . ASP B 1 79 ? -2.529 -10.508 -9.812 1 84.69 79 ASP B N 1
ATOM 1855 C CA . ASP B 1 79 ? -3.205 -11.773 -10.078 1 84.69 79 ASP B CA 1
ATOM 1856 C C . ASP B 1 79 ? -3.859 -11.773 -11.461 1 84.69 79 ASP B C 1
ATOM 1858 O O . ASP B 1 79 ? -4.301 -10.727 -11.938 1 84.69 79 ASP B O 1
ATOM 1862 N N . ASN B 1 80 ? -3.605 -12.836 -12.211 1 76.31 80 ASN B N 1
ATOM 1863 C CA . ASN B 1 80 ? -4.277 -13.102 -13.477 1 76.31 80 ASN B CA 1
ATOM 1864 C C . ASN B 1 80 ? -4.859 -14.516 -13.516 1 76.31 80 ASN B C 1
ATOM 1866 O O . ASN B 1 80 ? -4.125 -15.492 -13.672 1 76.31 80 ASN B O 1
ATOM 1870 N N . PRO B 1 81 ? -6.09 -14.477 -13.367 1 63.75 81 PRO B N 1
ATOM 1871 C CA . PRO B 1 81 ? -6.668 -15.82 -13.273 1 63.75 81 PRO B CA 1
ATOM 1872 C C . PRO B 1 81 ? -6.344 -16.688 -14.492 1 63.75 81 PRO B C 1
ATOM 1874 O O . PRO B 1 81 ? -6.246 -17.906 -14.375 1 63.75 81 PRO B O 1
ATOM 1877 N N . ALA B 1 82 ? -6.109 -15.977 -15.539 1 77 82 ALA B N 1
ATOM 1878 C CA . ALA B 1 82 ? -5.879 -16.797 -16.734 1 77 82 ALA B CA 1
ATOM 1879 C C . ALA B 1 82 ? -4.461 -17.359 -16.734 1 77 82 ALA B C 1
ATOM 1881 O O . ALA B 1 82 ? -4.176 -18.328 -17.438 1 77 82 ALA B O 1
ATOM 1882 N N . SER B 1 83 ? -3.566 -16.906 -15.859 1 79.25 83 SER B N 1
ATOM 1883 C CA . SER B 1 83 ? -2.154 -17.25 -15.984 1 79.25 83 SER B CA 1
ATOM 1884 C C . SER B 1 83 ? -1.719 -18.203 -14.867 1 79.25 83 SER B C 1
ATOM 1886 O O . SER B 1 83 ? -0.537 -18.531 -14.758 1 79.25 83 SER B O 1
ATOM 1888 N N . ARG B 1 84 ? -2.551 -18.828 -14.062 1 88.19 84 ARG B N 1
ATOM 1889 C CA . ARG B 1 84 ? -2.24 -19.75 -12.977 1 88.19 84 ARG B CA 1
ATOM 1890 C C . ARG B 1 84 ? -1.147 -19.172 -12.078 1 88.19 84 ARG B C 1
ATOM 1892 O O . ARG B 1 84 ? -0.219 -19.891 -11.695 1 88.19 84 ARG B O 1
ATOM 1899 N N . THR B 1 85 ? -1.111 -17.891 -11.945 1 93.94 85 THR B N 1
ATOM 1900 C CA . THR B 1 85 ? -0.135 -17.266 -11.055 1 93.94 85 THR B CA 1
ATOM 1901 C C . THR B 1 85 ? -0.41 -17.656 -9.602 1 93.94 85 THR B C 1
ATOM 1903 O O . THR B 1 85 ? -1.556 -17.906 -9.234 1 93.94 85 THR B O 1
ATOM 1906 N N . PHE B 1 86 ? 0.697 -17.797 -8.805 1 97 86 PHE B N 1
ATOM 1907 C CA . PHE B 1 86 ? 0.686 -17.938 -7.359 1 97 86 PHE B CA 1
ATOM 1908 C C . PHE B 1 86 ? 0.199 -19.328 -6.961 1 97 86 PHE B C 1
ATOM 1910 O O . PHE B 1 86 ? -0.427 -19.5 -5.91 1 97 86 PHE B O 1
ATOM 1917 N N . GLU B 1 87 ? 0.435 -20.281 -7.898 1 96 87 GLU B N 1
ATOM 1918 C CA . GLU B 1 87 ? 0.202 -21.672 -7.516 1 96 87 GLU B CA 1
ATOM 1919 C C . GLU B 1 87 ? 1.325 -22.188 -6.621 1 96 87 GLU B C 1
ATOM 1921 O O . GLU B 1 87 ? 2.457 -21.703 -6.695 1 96 87 GLU B O 1
ATOM 1926 N N . ARG B 1 88 ? 0.936 -23.172 -5.852 1 97.81 88 ARG B N 1
ATOM 1927 C CA . ARG B 1 88 ? 1.876 -23.781 -4.914 1 97.81 88 ARG B CA 1
ATOM 1928 C C . ARG B 1 88 ? 3.18 -24.156 -5.613 1 97.81 88 ARG B C 1
ATOM 1930 O O . ARG B 1 88 ? 3.16 -24.75 -6.695 1 97.81 88 ARG B O 1
ATOM 1937 N N . CYS B 1 89 ? 4.309 -23.75 -5.105 1 98.31 89 CYS B N 1
ATOM 1938 C CA . CYS B 1 89 ? 5.676 -24.078 -5.5 1 98.31 89 CYS B CA 1
ATOM 1939 C C . CYS B 1 89 ? 6.039 -23.406 -6.816 1 98.31 89 CYS B C 1
ATOM 1941 O O . CYS B 1 89 ? 7.121 -23.641 -7.359 1 98.31 89 CYS B O 1
ATOM 1943 N N . SER B 1 90 ? 5.207 -22.469 -7.379 1 96.94 90 SER B N 1
ATOM 1944 C CA . SER B 1 90 ? 5.477 -21.844 -8.664 1 96.94 90 SER B CA 1
ATOM 1945 C C . SER B 1 90 ? 6.332 -20.594 -8.492 1 96.94 90 SER B C 1
ATOM 1947 O O . SER B 1 90 ? 6.457 -20.062 -7.383 1 96.94 90 SER B O 1
ATOM 1949 N N . SER B 1 91 ? 7.004 -20.219 -9.5 1 97.44 91 SER B N 1
ATOM 1950 C CA . SER B 1 91 ? 7.684 -18.938 -9.648 1 97.44 91 SER B CA 1
ATOM 1951 C C . SER B 1 91 ? 7.117 -18.141 -10.82 1 97.44 91 SER B C 1
ATOM 1953 O O . SER B 1 91 ? 7.121 -18.625 -11.961 1 97.44 91 SER B O 1
ATOM 1955 N N . ASP B 1 92 ? 6.625 -16.984 -10.555 1 97.12 92 ASP B N 1
ATOM 1956 C CA . ASP B 1 92 ? 5.992 -16.156 -11.57 1 97.12 92 ASP B CA 1
ATOM 1957 C C . ASP B 1 92 ? 6.812 -14.891 -11.836 1 97.12 92 ASP B C 1
ATOM 1959 O O . ASP B 1 92 ? 7.359 -14.289 -10.906 1 97.12 92 ASP B O 1
ATOM 1963 N N . LYS B 1 93 ? 6.863 -14.555 -13.047 1 96.31 93 LYS B N 1
ATOM 1964 C CA . LYS B 1 93 ? 7.617 -13.375 -13.469 1 96.31 93 LYS B CA 1
ATOM 1965 C C . LYS B 1 93 ? 6.684 -12.258 -13.93 1 96.31 93 LYS B C 1
ATOM 1967 O O . LYS B 1 93 ? 5.742 -12.5 -14.688 1 96.31 93 LYS B O 1
ATOM 1972 N N . PHE B 1 94 ? 6.957 -11.031 -13.492 1 95.69 94 PHE B N 1
ATOM 1973 C CA . PHE B 1 94 ? 6.176 -9.859 -13.867 1 95.69 94 PHE B CA 1
ATOM 1974 C C . PHE B 1 94 ? 7.078 -8.758 -14.406 1 95.69 94 PHE B C 1
ATOM 1976 O O . PHE B 1 94 ? 8.133 -8.477 -13.828 1 95.69 94 PHE B O 1
ATOM 1983 N N . GLU B 1 95 ? 6.648 -8.172 -15.5 1 94.56 95 GLU B N 1
ATOM 1984 C CA . GLU B 1 95 ? 7.281 -6.961 -16.016 1 94.56 95 GLU B CA 1
ATOM 1985 C C . GLU B 1 95 ? 6.484 -5.719 -15.625 1 94.56 95 GLU B C 1
ATOM 1987 O O . GLU B 1 95 ? 5.348 -5.543 -16.062 1 94.56 95 GLU B O 1
ATOM 1992 N N . ILE B 1 96 ? 7.16 -4.867 -14.82 1 94.31 96 ILE B N 1
ATOM 1993 C CA . ILE B 1 96 ? 6.453 -3.723 -14.258 1 94.31 96 ILE B CA 1
ATOM 1994 C C . ILE B 1 96 ? 7.207 -2.436 -14.594 1 94.31 96 ILE B C 1
ATOM 1996 O O . ILE B 1 96 ? 8.438 -2.391 -14.5 1 94.31 96 ILE B O 1
ATOM 2000 N N . ASN B 1 97 ? 6.441 -1.437 -15.008 1 94.25 97 ASN B N 1
ATOM 2001 C CA . ASN B 1 97 ? 7 -0.095 -15.141 1 94.25 97 ASN B CA 1
ATOM 2002 C C . ASN B 1 97 ? 6.586 0.802 -13.977 1 94.25 97 ASN B C 1
ATOM 2004 O O . ASN B 1 97 ? 5.465 0.689 -13.469 1 94.25 97 ASN B O 1
ATOM 2008 N N . GLY B 1 98 ? 7.434 1.614 -13.539 1 93.75 98 GLY B N 1
ATOM 2009 C CA . GLY B 1 98 ? 7.125 2.551 -12.477 1 93.75 98 GLY B CA 1
ATOM 2010 C C . GLY B 1 98 ? 8.227 3.564 -12.227 1 93.75 98 GLY B C 1
ATOM 2011 O O . GLY B 1 98 ? 9.203 3.617 -12.977 1 93.75 98 GLY B O 1
ATOM 2012 N N . PRO B 1 99 ? 8.023 4.43 -11.242 1 92.5 99 PRO B N 1
ATOM 2013 C CA . PRO B 1 99 ? 9.062 5.398 -10.914 1 92.5 99 PRO B CA 1
ATOM 2014 C C . PRO B 1 99 ? 10.438 4.75 -10.727 1 92.5 99 PRO B C 1
ATOM 2016 O O . PRO B 1 99 ? 10.531 3.654 -10.172 1 92.5 99 PRO B O 1
ATOM 2019 N N . CYS B 1 100 ? 11.453 5.52 -11.203 1 93.25 100 CYS B N 1
ATOM 2020 C CA . CYS B 1 100 ? 12.812 5.004 -11.062 1 93.25 100 CYS B CA 1
ATOM 2021 C C . CYS B 1 100 ? 13.266 5.043 -9.609 1 93.25 100 CYS B C 1
ATOM 2023 O O . CYS B 1 100 ? 13.211 6.094 -8.969 1 93.25 100 CYS B O 1
ATOM 2025 N N . THR B 1 101 ? 13.633 3.871 -9.125 1 91.88 101 THR B N 1
ATOM 2026 C CA . THR B 1 101 ? 14.117 3.775 -7.75 1 91.88 101 THR B CA 1
ATOM 2027 C C . THR B 1 101 ? 15.641 3.719 -7.715 1 91.88 101 THR B C 1
ATOM 2029 O O . THR B 1 101 ? 16.281 3.303 -8.688 1 91.88 101 THR B O 1
ATOM 2032 N N . ARG B 1 102 ? 16.156 4.207 -6.691 1 88.56 102 ARG B N 1
ATOM 2033 C CA . ARG B 1 102 ? 17.578 3.973 -6.441 1 88.56 102 ARG B CA 1
ATOM 2034 C C . ARG B 1 102 ? 17.812 2.6 -5.816 1 88.56 102 ARG B C 1
ATOM 2036 O O . ARG B 1 102 ? 17.422 1.579 -6.395 1 88.56 102 ARG B O 1
ATOM 2043 N N . ASN B 1 103 ? 18.078 2.504 -4.508 1 89.62 103 ASN B N 1
ATOM 2044 C CA . ASN B 1 103 ? 18.188 1.232 -3.801 1 89.62 103 ASN B CA 1
ATOM 2045 C C . ASN B 1 103 ? 16.859 0.819 -3.174 1 89.62 103 ASN B C 1
ATOM 2047 O O . ASN B 1 103 ? 16.453 1.382 -2.158 1 89.62 103 ASN B O 1
ATOM 2051 N N . ILE B 1 104 ? 16.328 -0.179 -3.832 1 94.19 104 ILE B N 1
ATOM 2052 C CA . ILE B 1 104 ? 15.062 -0.675 -3.281 1 94.19 104 ILE B CA 1
ATOM 2053 C C .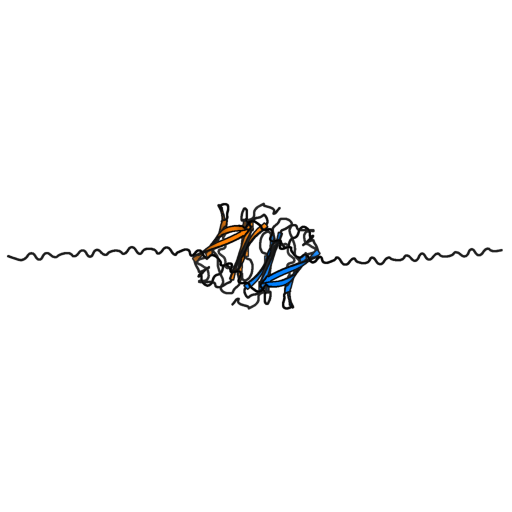 ILE B 1 104 ? 15.312 -1.288 -1.905 1 94.19 104 ILE B C 1
ATOM 2055 O O . ILE B 1 104 ? 16.188 -2.141 -1.746 1 94.19 104 ILE B O 1
ATOM 2059 N N . CYS B 1 105 ? 14.492 -0.815 -0.912 1 94.44 105 CYS B N 1
ATOM 2060 C CA . CYS B 1 105 ? 14.828 -1.311 0.419 1 94.44 105 CYS B CA 1
ATOM 2061 C C . CYS B 1 105 ? 13.57 -1.599 1.226 1 94.44 105 CYS B C 1
ATOM 2063 O O . CYS B 1 105 ? 13.641 -1.896 2.42 1 94.44 105 CYS B O 1
ATOM 2065 N N . TYR B 1 106 ? 12.383 -1.457 0.645 1 95.19 106 TYR B N 1
ATOM 2066 C CA . TYR B 1 106 ? 11.18 -1.978 1.288 1 95.19 106 TYR B CA 1
ATOM 2067 C C . TYR B 1 106 ? 10.219 -2.555 0.257 1 95.19 106 TYR B C 1
ATOM 2069 O O . TYR B 1 106 ? 10.258 -2.174 -0.916 1 95.19 106 TYR B O 1
ATOM 2077 N N . LEU B 1 107 ? 9.406 -3.5 0.673 1 97 107 LEU B N 1
ATOM 2078 C CA . LEU B 1 107 ? 8.422 -4.164 -0.165 1 97 107 LEU B CA 1
ATOM 2079 C C . LEU B 1 107 ? 7.242 -4.66 0.671 1 97 107 LEU B C 1
ATOM 2081 O O . LEU B 1 107 ? 7.438 -5.203 1.762 1 97 107 LEU B O 1
ATOM 2085 N N . ASN B 1 108 ? 6.031 -4.391 0.152 1 97 108 ASN B N 1
ATOM 2086 C CA . ASN B 1 108 ? 4.801 -4.859 0.78 1 97 108 ASN B CA 1
ATOM 2087 C C . ASN B 1 108 ? 3.869 -5.523 -0.232 1 97 108 ASN B C 1
ATOM 2089 O O . ASN B 1 108 ? 3.816 -5.113 -1.394 1 97 108 ASN B O 1
ATOM 2093 N N . LEU B 1 109 ? 3.16 -6.523 0.271 1 97.56 109 LEU B N 1
ATOM 2094 C CA . LEU B 1 109 ? 2.143 -7.23 -0.5 1 97.56 109 LEU B CA 1
ATOM 2095 C C . LEU B 1 109 ? 0.772 -7.094 0.156 1 97.56 109 LEU B C 1
ATOM 2097 O O . LEU B 1 109 ? 0.66 -7.148 1.383 1 97.56 109 LEU B O 1
ATOM 2101 N N . LEU B 1 110 ? -0.243 -6.906 -0.694 1 96.75 110 LEU B N 1
ATOM 2102 C CA . LEU B 1 110 ? -1.627 -6.941 -0.233 1 96.75 110 LEU B CA 1
ATOM 2103 C C . LEU B 1 110 ? -2.373 -8.125 -0.841 1 96.75 110 LEU B C 1
ATOM 2105 O O . LEU B 1 110 ? -2.332 -8.328 -2.057 1 96.75 110 LEU B O 1
ATOM 2109 N N . ARG B 1 111 ? -2.91 -8.891 0.038 1 96.38 111 ARG B N 1
ATOM 2110 C CA . ARG B 1 111 ? -3.799 -9.977 -0.371 1 96.38 111 ARG B CA 1
ATOM 2111 C C . ARG B 1 111 ? -5.25 -9.656 -0.031 1 96.38 111 ARG B C 1
ATOM 2113 O O . ARG B 1 111 ? -5.551 -9.242 1.091 1 96.38 111 ARG B O 1
ATOM 2120 N N . ASN B 1 112 ? -6.105 -9.727 -1.028 1 94.12 112 ASN B N 1
ATOM 2121 C CA . ASN B 1 112 ? -7.539 -9.547 -0.827 1 94.12 112 ASN B CA 1
ATOM 2122 C C . ASN B 1 112 ? -8.328 -10.766 -1.304 1 94.12 112 ASN B C 1
ATOM 2124 O O . ASN B 1 112 ? -8.492 -10.969 -2.508 1 94.12 112 ASN B O 1
ATOM 2128 N N . GLY B 1 113 ? -8.789 -11.508 -0.365 1 93.25 113 GLY B N 1
ATOM 2129 C CA . GLY B 1 113 ? -9.555 -12.695 -0.681 1 93.25 113 GLY B CA 1
ATOM 2130 C C . GLY B 1 113 ? -9.484 -13.758 0.399 1 93.25 113 GLY B C 1
ATOM 2131 O O . GLY B 1 113 ? -8.766 -13.602 1.387 1 93.25 113 GLY B O 1
ATOM 2132 N N . SER B 1 114 ? -10.125 -14.898 0.199 1 92.81 114 SER B N 1
ATOM 2133 C CA . SER B 1 114 ? -10.312 -15.859 1.276 1 92.81 114 SER B CA 1
ATOM 2134 C C . SER B 1 114 ? -9.453 -17.109 1.056 1 92.81 114 SER B C 1
ATOM 2136 O O . SER B 1 114 ? -9.336 -17.953 1.942 1 92.81 114 SER B O 1
ATOM 2138 N N . ASP B 1 115 ? -8.711 -17.266 -0.036 1 94.12 115 ASP B N 1
ATOM 2139 C CA . ASP B 1 115 ? -8.039 -18.516 -0.385 1 94.12 115 ASP B CA 1
ATOM 2140 C C . ASP B 1 115 ? -6.785 -18.719 0.457 1 94.12 115 ASP B C 1
ATOM 2142 O O . ASP B 1 115 ? -6.391 -19.859 0.726 1 94.12 115 ASP B O 1
ATOM 2146 N N . GLY B 1 116 ? -6.215 -17.656 0.81 1 96.38 116 GLY B N 1
ATOM 2147 C CA . GLY B 1 116 ? -4.898 -17.719 1.419 1 96.38 116 GLY B CA 1
ATOM 2148 C C . GLY B 1 116 ? -3.773 -17.781 0.402 1 96.38 116 GLY B C 1
ATOM 2149 O O . GLY B 1 116 ? -4 -18.109 -0.762 1 96.38 116 GLY B O 1
ATOM 2150 N N . TRP B 1 117 ? -2.648 -17.391 0.834 1 98.12 117 TRP B N 1
ATOM 2151 C CA . TRP B 1 117 ? -1.455 -17.406 -0.004 1 98.12 117 TRP B CA 1
ATOM 2152 C C . TRP B 1 117 ? -0.196 -17.234 0.839 1 98.12 117 TRP B C 1
ATOM 2154 O O . TRP B 1 117 ? -0.164 -16.406 1.753 1 98.12 117 TRP B O 1
ATOM 2164 N N . LYS B 1 118 ? 0.782 -18.094 0.578 1 98.75 118 LYS B N 1
ATOM 2165 C CA . LYS B 1 118 ? 2.062 -18.062 1.276 1 98.75 118 LYS B CA 1
ATOM 2166 C C . LYS B 1 118 ? 3.217 -17.844 0.3 1 98.75 118 LYS B C 1
ATOM 2168 O O . LYS B 1 118 ? 3.777 -18.812 -0.227 1 98.75 118 LYS B O 1
ATOM 2173 N N . PRO B 1 119 ? 3.566 -16.562 0.063 1 98.75 119 PRO B N 1
ATOM 2174 C CA . PRO B 1 119 ? 4.766 -16.344 -0.75 1 98.75 119 PRO B CA 1
ATOM 2175 C C . PRO B 1 119 ? 6.047 -16.781 -0.039 1 98.75 119 PRO B C 1
ATOM 2177 O O . PRO B 1 119 ? 6.133 -16.703 1.189 1 98.75 119 PRO B O 1
ATOM 2180 N N . GLU B 1 120 ? 6.941 -17.25 -0.823 1 98.88 120 GLU B N 1
ATOM 2181 C CA . GLU B 1 120 ? 8.258 -17.562 -0.277 1 98.88 120 GLU B CA 1
ATOM 2182 C C . GLU B 1 120 ? 9.18 -16.344 -0.336 1 98.88 120 GLU B C 1
ATOM 2184 O O . GLU B 1 120 ? 9.672 -15.883 0.694 1 98.88 120 GLU B O 1
ATOM 2189 N N . PHE B 1 121 ? 9.375 -15.82 -1.492 1 98.69 121 PHE B N 1
ATOM 2190 C CA . PHE B 1 121 ? 10.18 -14.609 -1.609 1 98.69 121 PHE B CA 1
ATOM 2191 C C . PHE B 1 121 ? 9.766 -13.797 -2.826 1 98.69 121 PHE B C 1
ATOM 2193 O O . PHE B 1 121 ? 9.055 -14.297 -3.703 1 98.69 121 PHE B O 1
ATOM 2200 N N . VAL B 1 122 ? 10.086 -12.516 -2.869 1 98.5 122 VAL B N 1
ATOM 2201 C CA . VAL B 1 122 ? 9.977 -11.609 -4.008 1 98.5 122 VAL B CA 1
ATOM 2202 C C . VAL B 1 122 ? 11.359 -11.078 -4.379 1 98.5 122 VAL B C 1
ATOM 2204 O O . VAL B 1 122 ? 12.078 -10.547 -3.529 1 98.5 122 VAL B O 1
ATOM 2207 N N . LYS B 1 123 ? 11.742 -11.258 -5.566 1 98.12 123 LYS B N 1
ATOM 2208 C CA . LYS B 1 123 ? 12.984 -10.727 -6.105 1 98.12 123 LYS B CA 1
ATOM 2209 C C . LYS B 1 123 ? 12.719 -9.656 -7.156 1 98.12 123 LYS B C 1
ATOM 2211 O O . LYS B 1 123 ? 11.859 -9.828 -8.023 1 98.12 123 LYS B O 1
ATOM 2216 N N . ILE B 1 124 ? 13.461 -8.508 -7.066 1 97.5 124 ILE B N 1
ATOM 2217 C CA . ILE B 1 124 ? 13.242 -7.402 -7.992 1 97.5 124 ILE B CA 1
ATOM 2218 C C . ILE B 1 124 ? 14.547 -7.07 -8.719 1 97.5 124 ILE B C 1
ATOM 2220 O O . ILE B 1 124 ? 15.586 -6.859 -8.078 1 97.5 124 ILE B O 1
ATOM 2224 N N . TYR B 1 125 ? 14.438 -7.102 -9.961 1 95.5 125 TYR B N 1
ATOM 2225 C CA . TYR B 1 125 ? 15.508 -6.598 -10.82 1 95.5 125 TYR B CA 1
ATOM 2226 C C . TYR B 1 125 ? 15.164 -5.211 -11.352 1 95.5 125 TYR B C 1
ATOM 2228 O O . TYR B 1 125 ? 14.203 -5.047 -12.102 1 95.5 125 TYR B O 1
ATOM 2236 N N . GLY B 1 126 ? 15.961 -4.238 -10.852 1 90.94 126 GLY B N 1
ATOM 2237 C CA . GLY B 1 126 ? 15.734 -2.865 -11.273 1 90.94 126 GLY B CA 1
ATOM 2238 C C . GLY B 1 126 ? 16.625 -2.441 -12.43 1 90.94 126 GLY B C 1
ATOM 2239 O O . GLY B 1 126 ? 17.391 -3.252 -12.961 1 90.94 126 GLY B O 1
ATOM 2240 N N . PRO B 1 127 ? 16.391 -1.187 -12.93 1 81.81 127 PRO B N 1
ATOM 2241 C CA . PRO B 1 127 ? 17.125 -0.71 -14.109 1 81.81 127 PRO B CA 1
ATOM 2242 C C . PRO B 1 127 ? 18.625 -0.655 -13.891 1 81.81 127 PRO B C 1
ATOM 2244 O O . PRO B 1 127 ? 19.406 -0.733 -14.852 1 81.81 127 PRO B O 1
ATOM 2247 N N . HIS B 1 128 ? 19.078 -0.453 -12.781 1 72.75 128 HIS B N 1
ATOM 2248 C CA . HIS B 1 128 ? 20.531 -0.302 -12.617 1 72.75 128 HIS B CA 1
ATOM 2249 C C . HIS B 1 128 ? 21.141 -1.562 -12.023 1 72.75 128 HIS B C 1
ATOM 2251 O O . HIS B 1 128 ? 22.141 -1.487 -11.305 1 72.75 128 HIS B O 1
ATOM 2257 N N . ALA B 1 129 ? 20.594 -2.559 -12.414 1 62.06 129 ALA B N 1
ATOM 2258 C CA . ALA B 1 129 ? 21.141 -3.875 -12.086 1 62.06 129 ALA B CA 1
ATOM 2259 C C . ALA B 1 129 ? 21.156 -4.113 -10.578 1 62.06 129 ALA B C 1
ATOM 2261 O O . ALA B 1 129 ? 21.969 -4.875 -10.07 1 62.06 129 ALA B O 1
ATOM 2262 N N . ASN B 1 130 ? 20.422 -3.393 -9.906 1 77.5 130 ASN B N 1
ATOM 2263 C CA . ASN B 1 130 ? 20.328 -3.734 -8.492 1 77.5 130 ASN B CA 1
ATOM 2264 C C . ASN B 1 130 ? 19.172 -4.711 -8.234 1 77.5 130 ASN B C 1
ATOM 2266 O O . ASN B 1 130 ? 18.094 -4.555 -8.781 1 77.5 130 ASN B O 1
ATOM 2270 N N . THR B 1 131 ? 19.703 -5.828 -7.719 1 91.56 131 THR B N 1
ATOM 2271 C CA . THR B 1 131 ? 18.734 -6.852 -7.363 1 91.56 131 THR B CA 1
ATOM 2272 C C . THR B 1 131 ? 18.547 -6.91 -5.848 1 91.56 131 THR B C 1
ATOM 2274 O O . THR B 1 131 ? 19.516 -6.816 -5.09 1 91.56 131 THR B O 1
ATOM 2277 N N . VAL B 1 132 ? 17.328 -7.027 -5.5 1 95.44 132 VAL B N 1
ATOM 2278 C CA . VAL B 1 132 ? 17.031 -7.188 -4.082 1 95.44 132 VAL B CA 1
ATOM 2279 C C . VAL B 1 132 ? 16.016 -8.312 -3.9 1 95.44 132 VAL B C 1
ATOM 2281 O O . VAL B 1 132 ? 15.188 -8.562 -4.781 1 95.44 132 VAL B O 1
ATOM 2284 N N . SER B 1 133 ? 16.156 -8.992 -2.779 1 97.06 133 SER B N 1
ATOM 2285 C CA . SER B 1 133 ? 15.227 -10.07 -2.449 1 97.06 133 SER B CA 1
ATOM 2286 C C . SER B 1 133 ? 14.609 -9.867 -1.071 1 97.06 133 SER B C 1
ATOM 2288 O O . SER B 1 133 ? 15.289 -9.445 -0.134 1 97.06 133 SER B O 1
ATOM 2290 N N . PHE B 1 134 ? 13.328 -10.133 -0.968 1 97.75 134 PHE B N 1
ATOM 2291 C CA . PHE B 1 134 ? 12.602 -10.109 0.298 1 97.75 134 PHE B CA 1
ATOM 2292 C C . PHE B 1 134 ? 12.016 -11.477 0.619 1 97.75 134 PHE B C 1
ATOM 2294 O O . PHE B 1 134 ? 11.258 -12.031 -0.174 1 97.75 134 PHE B O 1
ATOM 2301 N N . ASN B 1 135 ? 12.32 -11.969 1.84 1 98.31 135 ASN B N 1
ATOM 2302 C CA . ASN B 1 135 ? 11.836 -13.273 2.25 1 98.31 135 ASN B CA 1
ATOM 2303 C C . ASN B 1 135 ? 10.578 -13.164 3.111 1 98.31 135 ASN B C 1
ATOM 2305 O O . ASN B 1 135 ? 10.539 -12.367 4.055 1 98.31 135 ASN B O 1
ATOM 2309 N N . PHE B 1 136 ? 9.531 -13.891 2.723 1 97.94 136 PHE B N 1
ATOM 2310 C CA . PHE B 1 136 ? 8.289 -13.93 3.486 1 97.94 136 PHE B CA 1
ATOM 2311 C C . PHE B 1 136 ? 8.133 -15.273 4.188 1 97.94 136 PHE B C 1
ATOM 2313 O O . PHE B 1 136 ? 8.492 -15.414 5.359 1 97.94 136 PHE B O 1
ATOM 2320 N N . ASN B 1 137 ? 7.75 -16.281 3.547 1 97.94 137 ASN B N 1
ATOM 2321 C CA . ASN B 1 137 ? 7.527 -17.641 4.008 1 97.94 137 ASN B CA 1
ATOM 2322 C C . ASN B 1 137 ? 6.5 -17.688 5.133 1 97.94 137 ASN B C 1
ATOM 2324 O O . ASN B 1 137 ? 6.711 -18.375 6.141 1 97.94 137 ASN B O 1
ATOM 2328 N N . THR B 1 138 ? 5.473 -16.875 5.117 1 98.31 138 THR B N 1
ATOM 2329 C CA . THR B 1 138 ? 4.316 -16.844 6.008 1 98.31 138 THR B CA 1
ATOM 2330 C C . THR B 1 138 ? 3.037 -16.562 5.219 1 98.31 138 THR B C 1
ATOM 2332 O O . THR B 1 138 ? 3.076 -15.938 4.164 1 98.31 138 THR B O 1
ATOM 2335 N N . PHE B 1 139 ? 1.934 -17.141 5.742 1 98.56 139 PHE B N 1
ATOM 2336 C CA . PHE B 1 139 ? 0.656 -16.781 5.137 1 98.56 139 PHE B CA 1
ATOM 2337 C C . PHE B 1 139 ? 0.359 -15.297 5.336 1 98.56 139 PHE B C 1
ATOM 2339 O O . PHE B 1 139 ? 0.448 -14.781 6.453 1 98.56 139 PHE B O 1
ATOM 2346 N N . LEU B 1 140 ? 0.05 -14.648 4.203 1 97.69 140 LEU B N 1
ATOM 2347 C CA . LEU B 1 140 ? -0.27 -13.227 4.289 1 97.69 140 LEU B CA 1
ATOM 2348 C C . LEU B 1 140 ? -1.621 -13.016 4.961 1 97.69 140 LEU B C 1
ATOM 2350 O O . LEU B 1 140 ? -2.574 -13.75 4.703 1 97.69 140 LEU B O 1
ATOM 2354 N N . PRO B 1 141 ? -1.676 -11.984 5.867 1 95.25 141 PRO B N 1
ATOM 2355 C CA . PRO B 1 141 ? -2.998 -11.617 6.383 1 95.25 141 PRO B CA 1
ATOM 2356 C C . PRO B 1 141 ? -3.904 -11.023 5.305 1 95.25 141 PRO B C 1
ATOM 2358 O O . PRO B 1 141 ? -3.422 -10.594 4.254 1 95.25 141 PRO B O 1
ATOM 2361 N N . ASN B 1 142 ? -5.227 -11.156 5.59 1 94.06 142 ASN B N 1
ATOM 2362 C CA . ASN B 1 142 ? -6.211 -10.68 4.621 1 94.06 142 ASN B CA 1
ATOM 2363 C C . ASN B 1 142 ? -6.422 -9.172 4.738 1 94.06 142 ASN B C 1
ATOM 2365 O O . ASN B 1 142 ? -6.676 -8.656 5.828 1 94.06 142 ASN B O 1
ATOM 2369 N N . ARG B 1 143 ? -6.148 -8.43 3.562 1 94.06 143 ARG B N 1
ATOM 2370 C CA . ARG B 1 143 ? -6.504 -7.031 3.373 1 94.06 143 ARG B CA 1
ATOM 2371 C C . ARG B 1 143 ? -5.688 -6.129 4.297 1 94.06 143 ARG B C 1
ATOM 2373 O O . ARG B 1 143 ? -6.195 -5.129 4.805 1 94.06 143 ARG B O 1
ATOM 2380 N N . VAL B 1 144 ? -4.531 -6.605 4.594 1 91.81 144 VAL B N 1
ATOM 2381 C CA . VAL B 1 144 ? -3.484 -5.832 5.25 1 91.81 144 VAL B CA 1
ATOM 2382 C C . VAL B 1 144 ? -2.221 -5.844 4.395 1 91.81 144 VAL B C 1
ATOM 2384 O O . VAL B 1 144 ? -1.806 -6.895 3.9 1 91.81 144 VAL B O 1
ATOM 2387 N N . TRP B 1 145 ? -1.756 -4.625 4.148 1 95.06 145 TRP B N 1
ATOM 2388 C CA . TRP B 1 145 ? -0.442 -4.613 3.514 1 95.06 145 TRP B CA 1
ATOM 2389 C C . TRP B 1 145 ? 0.621 -5.172 4.453 1 95.06 145 TRP B C 1
ATOM 2391 O O . TRP B 1 145 ? 0.701 -4.773 5.617 1 95.06 145 TRP B O 1
ATOM 2401 N N . PHE B 1 146 ? 1.33 -6.145 3.977 1 95.56 146 PHE B N 1
ATOM 2402 C CA . PHE B 1 146 ? 2.299 -6.867 4.789 1 95.56 146 PHE B CA 1
ATOM 2403 C C . PHE B 1 146 ? 3.633 -6.992 4.062 1 95.56 146 PHE B C 1
ATOM 2405 O O . PHE B 1 146 ? 3.668 -7.332 2.879 1 95.56 146 PHE B O 1
ATOM 2412 N N . GLY B 1 147 ? 4.73 -6.621 4.73 1 95.94 147 GLY B N 1
ATOM 2413 C CA . GLY B 1 147 ? 6.012 -6.777 4.055 1 95.94 147 GLY B CA 1
ATOM 2414 C C . GLY B 1 147 ? 7.191 -6.355 4.914 1 95.94 147 GLY B C 1
ATOM 2415 O O . GLY B 1 147 ? 7.207 -6.609 6.121 1 95.94 147 GLY B O 1
ATOM 2416 N N . HIS B 1 148 ? 8.25 -5.875 4.277 1 95.06 148 HIS B N 1
ATOM 2417 C CA . HIS B 1 148 ? 9.555 -5.648 4.887 1 95.06 148 HIS B CA 1
ATOM 2418 C C . HIS B 1 148 ? 10.016 -4.211 4.684 1 95.06 148 HIS B C 1
ATOM 2420 O O . HIS B 1 148 ? 9.805 -3.631 3.615 1 95.06 148 HIS B O 1
ATOM 2426 N N . ASN B 1 149 ? 10.641 -3.674 5.645 1 94.25 149 ASN B N 1
ATOM 2427 C CA . ASN B 1 149 ? 11.445 -2.459 5.555 1 94.25 149 ASN B CA 1
ATOM 2428 C C . ASN B 1 149 ? 12.906 -2.727 5.883 1 94.25 149 ASN B C 1
ATOM 2430 O O . ASN B 1 149 ? 13.25 -2.994 7.039 1 94.25 149 ASN B O 1
ATOM 2434 N N . LEU B 1 150 ? 13.703 -2.646 4.934 1 93.56 150 LEU B N 1
ATOM 2435 C CA . LEU B 1 150 ? 15.125 -2.906 5.125 1 93.56 150 LEU B CA 1
ATOM 2436 C C . LEU B 1 150 ? 15.953 -1.646 4.871 1 93.56 150 LEU B C 1
ATOM 2438 O O . LEU B 1 150 ? 17.141 -1.727 4.559 1 93.56 150 LEU B O 1
ATOM 2442 N N . CYS B 1 151 ? 15.211 -0.587 4.871 1 90.81 151 CYS B N 1
ATOM 2443 C CA . CYS B 1 151 ? 15.914 0.668 4.641 1 90.81 151 CYS B CA 1
ATOM 2444 C C . CYS B 1 151 ? 16.797 1.029 5.836 1 90.81 151 CYS B C 1
ATOM 2446 O O . CYS B 1 151 ? 16.359 0.902 6.984 1 90.81 151 CYS B O 1
ATOM 2448 N N . HIS B 1 152 ? 18.125 0.906 5.711 1 79.75 152 HIS B N 1
ATOM 2449 C CA . HIS B 1 152 ? 19.047 1.301 6.773 1 79.75 152 HIS B CA 1
ATOM 2450 C C . HIS B 1 152 ? 19.438 2.768 6.645 1 79.75 152 HIS B C 1
ATOM 2452 O O . HIS B 1 152 ? 19.766 3.234 5.551 1 79.75 152 HIS B O 1
ATOM 2458 N N . GLY B 1 153 ? 19.562 3.455 7.664 1 63.66 153 GLY B N 1
ATOM 2459 C CA . GLY B 1 153 ? 20.281 4.711 7.812 1 63.66 153 GLY B CA 1
ATOM 2460 C C . GLY B 1 153 ? 19.766 5.805 6.898 1 63.66 153 GLY B C 1
ATOM 2461 O O . GLY B 1 153 ? 20.266 6.93 6.93 1 63.66 153 GLY B O 1
ATOM 2462 N N . VAL B 1 154 ? 19.109 5.492 5.809 1 50.53 154 VAL B N 1
ATOM 2463 C CA . VAL B 1 154 ? 18.922 6.547 4.82 1 50.53 154 VAL B CA 1
ATOM 2464 C C . VAL B 1 154 ? 17.656 7.348 5.137 1 50.53 154 VAL B C 1
ATOM 2466 O O . VAL B 1 154 ? 16.578 6.781 5.262 1 50.53 154 VAL B O 1
ATOM 2469 N N . SER B 1 155 ? 17.844 8.359 5.832 1 45.81 155 SER B N 1
ATOM 2470 C CA . SER B 1 155 ? 16.75 9.297 6.066 1 45.81 155 SER B CA 1
ATOM 2471 C C . SER B 1 155 ? 16.172 9.812 4.754 1 45.81 155 SER B C 1
ATOM 2473 O O . SER B 1 155 ? 16.922 10.062 3.801 1 45.81 155 SER B O 1
ATOM 2475 N N . ALA B 1 156 ? 14.984 9.594 4.488 1 47.19 156 ALA B N 1
ATOM 2476 C CA . ALA B 1 156 ? 14.406 10.305 3.352 1 47.19 156 ALA B CA 1
ATOM 2477 C C . ALA B 1 156 ? 14.82 11.781 3.365 1 47.19 156 ALA B C 1
ATOM 2479 O O . ALA B 1 156 ? 15.031 12.359 4.434 1 47.19 156 ALA B O 1
ATOM 2480 N N . PRO B 1 157 ? 15.156 12.438 2.104 1 41.12 157 PRO B N 1
ATOM 2481 C CA . PRO B 1 157 ? 15.555 13.844 2.184 1 41.12 157 PRO B CA 1
ATOM 2482 C C . PRO B 1 157 ? 14.508 14.719 2.867 1 41.12 157 PRO B C 1
ATOM 2484 O O . PRO B 1 157 ? 13.328 14.367 2.889 1 41.12 157 PRO B O 1
#

InterPro domains:
  IPR010417 Embryo-specific ATS3 [PF06232] (29-151)
  IPR036392 PLAT/LH2 domain superfamily [SSF49723] (39-148)

Foldseek 3Di:
DDDDPPPPPPPPPPPPPPPPPPPDPPPPDPPPPPVPVADKWKKKKKWFFELPWFQADPWWKKKWWAAQQPFIDTGTRPDDPVPRPQGRGDMDMDMDMGHAHDAIFWMWMATADDRWTAIAKMWMQTPVRDIDMFGTRDIDDHGDIDIDGRHPPDHHD/DPPPPPPPPPPPPPPPPPPPPPPPPPPPDPPPPPVPVQDKWKKKKKWFFELPWFQADPWWKKKWWAAQQPFIDTGTRPDDPVPRPQGRGDMDMDMDMGHAHDDIFWMWMATADDRWTAIAKMWMQTPVRDIDMFGTRDIDDHGDIDIDGRHPPDHHD

pLDDT: mean 79.09, std 24.12, range [28.86, 98.88]

Solvent-accessible surface area (backbone atoms only — not comparable to full-atom values): 17923 Å² total; per-residue (Å²): 134,83,81,81,81,78,80,78,78,77,78,77,77,76,76,76,74,76,76,75,78,76,76,79,77,78,65,73,42,58,58,71,74,64,70,62,82,59,60,71,34,58,30,44,37,38,40,30,23,23,75,84,26,42,70,50,35,79,34,41,31,29,42,35,37,25,24,52,75,69,31,55,33,75,44,76,51,67,51,39,87,89,66,68,47,65,19,42,57,35,72,42,45,35,58,43,76,28,47,59,55,79,66,67,26,29,39,35,36,30,34,41,38,75,58,49,46,20,42,28,33,41,35,40,39,42,79,81,72,48,70,46,74,46,80,63,67,46,70,58,56,67,46,37,56,45,71,46,59,64,65,67,94,59,60,27,123,135,83,80,80,77,80,79,78,77,78,77,76,77,75,76,76,74,77,76,75,78,76,76,77,77,79,68,74,42,58,59,72,74,65,71,63,82,60,59,71,33,59,29,44,37,37,39,30,22,23,76,83,25,41,70,52,38,80,36,40,30,28,43,37,37,23,23,52,75,69,31,56,32,74,44,76,51,66,51,39,87,89,66,66,47,64,21,42,58,36,71,43,43,34,56,43,76,28,47,58,54,77,63,66,26,28,40,34,37,30,35,42,39,77,58,50,46,19,41,30,34,42,34,41,38,42,79,81,72,47,68,45,75,46,81,63,67,46,71,59,55,67,47,36,57,45,70,45,59,63,67,66,92,58,60,27,121

Radius of gyration: 30.86 Å; Cα contacts (8 Å, |Δi|>4): 729; chains: 2; bounding box: 47×164×91 Å

Secondary structure (DSSP, 8-state):
---------------------------EE----------EEEEEEEEEEPTTS-S---SEEEEEEEETTS-EEEE-----GGGTTT-TT-EEEEEEEEEPPSSEEEEEEEEESSS---EEEEEEE-TTS-EEEEE--SPPPBTSEEEEE---S----/----------------------------B----------EEEEEEEEEEPTTS-S---SEEEEEEEETTS-EEEE-----GGGTTT-TT-EEEEEEEEEPPSSEEEEEEEEESSS---EEEEEEE-TTS-EEEEE--SPPPBTSEEEEE---S----

Sequence (314 aa):
MVKLVVFSVLFAFFFMGFSRLHAASSTSFKPKTSLQAKRSCPYTVIIKTSCSSATFTRDQISLAYGDAFGNEVYAKRLDNPASRTFERCSSDKFEINGPCTRNICYLNLLRNGSDGWKPEFVKIYGPHANTVSFNFNTFLPNRVWFGHNLCHGVSAPMVKLVVFSVLFAFFFMGFSRLHAASSTSFKPKTSLQAKRSCPYTVIIKTSCSSATFTRDQISLAYGDAFGNEVYAKRLDNPASRTFERCSSDKFEINGPCTRNICYLNLLRNGSDGWKPEFVKIYGPHANTVSFNFNTFLPNRVWFGHNLCHGVSAP